Protein AF-A0A9D6MHG5-F1 (afdb_monomer_lite)

Structure (mmCIF, N/CA/C/O backbone):
data_AF-A0A9D6MHG5-F1
#
_entry.id   AF-A0A9D6MHG5-F1
#
loop_
_atom_site.group_PDB
_atom_site.id
_atom_site.type_symbol
_atom_site.label_atom_id
_atom_site.label_alt_id
_atom_site.label_comp_id
_atom_site.label_asym_id
_atom_site.label_entity_id
_atom_site.label_seq_id
_atom_site.pdbx_PDB_ins_code
_atom_site.Cartn_x
_atom_site.Cartn_y
_atom_site.Cartn_z
_atom_site.occupancy
_atom_site.B_iso_or_equiv
_atom_site.auth_seq_id
_atom_site.auth_comp_id
_atom_site.auth_asym_id
_atom_site.auth_atom_id
_atom_site.pdbx_PDB_model_num
ATOM 1 N N . MET A 1 1 ? -52.669 -13.617 -56.794 1.00 38.28 1 MET A N 1
ATOM 2 C CA . MET A 1 1 ? -51.255 -14.005 -56.592 1.00 38.28 1 MET A CA 1
ATOM 3 C C . MET A 1 1 ? -50.603 -12.964 -55.692 1.00 38.28 1 MET A C 1
ATOM 5 O O . MET A 1 1 ? -50.452 -11.832 -56.123 1.00 38.28 1 MET A O 1
ATOM 9 N N . LYS A 1 2 ? -50.321 -13.301 -54.428 1.00 32.59 2 LYS A N 1
ATOM 10 C CA . LYS A 1 2 ? -49.581 -12.447 -53.483 1.00 32.59 2 LYS A CA 1
ATOM 11 C C . LYS A 1 2 ? -48.254 -13.147 -53.190 1.00 32.59 2 LYS A C 1
ATOM 13 O O . LYS A 1 2 ? -48.267 -14.289 -52.744 1.00 32.59 2 LYS A O 1
ATOM 18 N N . ILE A 1 3 ? -47.147 -12.489 -53.518 1.00 37.38 3 ILE A N 1
ATOM 19 C CA . ILE A 1 3 ? -45.783 -12.980 -53.301 1.00 37.38 3 ILE A CA 1
ATOM 20 C C . ILE A 1 3 ? -45.411 -12.677 -51.847 1.00 37.38 3 ILE A C 1
ATOM 22 O O . ILE A 1 3 ? -45.450 -11.522 -51.429 1.00 37.38 3 ILE A O 1
ATOM 26 N N . ALA A 1 4 ? -45.094 -13.719 -51.079 1.00 39.16 4 ALA A N 1
ATOM 27 C CA . ALA A 1 4 ? -44.525 -13.608 -49.743 1.00 39.16 4 ALA A CA 1
ATOM 28 C C . ALA A 1 4 ? -43.009 -13.393 -49.868 1.00 39.16 4 ALA A C 1
ATOM 30 O O . ALA A 1 4 ? -42.308 -14.243 -50.413 1.00 39.16 4 ALA A O 1
ATOM 31 N N . ALA A 1 5 ? -42.512 -12.255 -49.384 1.00 41.25 5 ALA A N 1
ATOM 32 C CA . ALA A 1 5 ? -41.085 -11.992 -49.244 1.00 41.25 5 ALA A CA 1
ATOM 33 C C . ALA A 1 5 ? -40.644 -12.418 -47.836 1.00 41.25 5 ALA A C 1
ATOM 35 O O . ALA A 1 5 ? -41.054 -11.818 -46.843 1.00 41.25 5 ALA A O 1
ATOM 36 N N . LEU A 1 6 ? -39.836 -13.476 -47.759 1.00 39.62 6 LEU A N 1
ATOM 37 C CA . LEU A 1 6 ? -39.156 -13.900 -46.538 1.00 39.62 6 LEU A CA 1
ATOM 38 C C . LEU A 1 6 ? -37.882 -13.049 -46.386 1.00 39.62 6 LEU A C 1
ATOM 40 O O . LEU A 1 6 ? -36.952 -13.176 -47.180 1.00 39.62 6 LEU A O 1
ATOM 44 N N . LEU A 1 7 ? -37.849 -12.165 -45.389 1.00 38.34 7 LEU A N 1
ATOM 45 C CA . LEU A 1 7 ? -36.643 -11.449 -44.967 1.00 38.34 7 LEU A CA 1
ATOM 46 C C . LEU A 1 7 ? -35.842 -12.358 -44.027 1.00 38.34 7 LEU A C 1
ATOM 48 O O . LEU A 1 7 ? -36.255 -12.611 -42.898 1.00 38.34 7 LEU A O 1
ATOM 52 N N . LEU A 1 8 ? -34.705 -12.861 -44.510 1.00 38.41 8 LEU A N 1
ATOM 53 C CA . LEU A 1 8 ? -33.706 -13.552 -43.699 1.00 38.41 8 LEU A CA 1
ATOM 54 C C . LEU A 1 8 ? -32.713 -12.504 -43.174 1.00 38.41 8 LEU A C 1
ATOM 56 O O . LEU A 1 8 ? -31.837 -12.041 -43.903 1.00 38.41 8 LEU A O 1
ATOM 60 N N . SER A 1 9 ? -32.865 -12.102 -41.916 1.00 42.59 9 SER A N 1
ATOM 61 C CA . SER A 1 9 ? -31.892 -11.255 -41.223 1.00 42.59 9 SER A CA 1
ATOM 62 C C . SER A 1 9 ? -30.713 -12.121 -40.777 1.00 42.59 9 SER A C 1
ATOM 64 O O . SER A 1 9 ? -30.824 -12.879 -39.815 1.00 42.59 9 SER A O 1
ATOM 66 N N . ALA A 1 10 ? -29.582 -12.031 -41.477 1.00 43.00 10 ALA A N 1
ATOM 67 C CA . ALA A 1 10 ? -28.329 -12.627 -41.029 1.00 43.00 10 ALA A CA 1
ATOM 68 C C . ALA A 1 10 ? -27.758 -11.792 -39.872 1.00 43.00 10 ALA A C 1
ATOM 70 O O . ALA A 1 10 ? -27.217 -10.705 -40.073 1.00 43.00 10 ALA A O 1
ATOM 71 N N . LEU A 1 11 ? -27.907 -12.300 -38.649 1.00 40.72 11 LEU A N 1
ATOM 72 C CA . LEU A 1 11 ? -27.230 -11.788 -37.464 1.00 40.72 11 LEU A CA 1
ATOM 73 C C . LEU A 1 11 ? -25.752 -12.203 -37.559 1.00 40.72 11 LEU A C 1
ATOM 75 O O . LEU A 1 11 ? -25.393 -13.333 -37.233 1.00 40.72 11 LEU A O 1
ATOM 79 N N . VAL A 1 12 ? -24.891 -11.316 -38.058 1.00 45.66 12 VAL A N 1
ATOM 80 C CA . VAL A 1 12 ? -23.440 -11.517 -37.975 1.00 45.66 12 VAL A CA 1
ATOM 81 C C . VAL A 1 12 ? -23.042 -11.231 -36.531 1.00 45.66 12 VAL A C 1
ATOM 83 O O . VAL A 1 12 ? -22.882 -10.080 -36.134 1.00 45.66 12 VAL A O 1
ATOM 86 N N . ALA A 1 13 ? -22.930 -12.286 -35.727 1.00 46.31 13 ALA A N 1
ATOM 87 C CA . ALA A 1 13 ? -22.267 -12.216 -34.438 1.00 46.31 13 ALA A CA 1
ATOM 88 C C . ALA A 1 13 ? -20.777 -11.973 -34.707 1.00 46.31 13 ALA A C 1
ATOM 90 O O . ALA A 1 13 ? -20.017 -12.903 -34.974 1.00 46.31 13 ALA A O 1
ATOM 91 N N . SER A 1 14 ? -20.364 -10.708 -34.703 1.00 44.38 14 SER A N 1
ATOM 92 C CA . SER A 1 14 ? -18.956 -10.334 -34.664 1.00 44.38 14 SER A CA 1
ATOM 93 C C . SER A 1 14 ? -18.409 -10.729 -33.296 1.00 44.38 14 SER A C 1
ATOM 95 O O . SER A 1 14 ? -18.426 -9.938 -32.353 1.00 44.38 14 SER A O 1
ATOM 97 N N . GLY A 1 15 ? -17.976 -11.984 -33.176 1.00 39.69 15 GLY A N 1
ATOM 98 C CA . GLY A 1 15 ? -17.134 -12.418 -32.077 1.00 39.69 15 GLY A CA 1
ATOM 99 C C . GLY A 1 15 ? -15.873 -11.568 -32.101 1.00 39.69 15 GLY A C 1
ATOM 100 O O . GLY A 1 15 ? -15.035 -11.712 -32.989 1.00 39.69 15 GLY A O 1
ATOM 101 N N . THR A 1 16 ? -15.754 -10.643 -31.155 1.00 42.25 16 THR A N 1
ATOM 102 C CA . THR A 1 16 ? -14.481 -10.010 -30.837 1.00 42.25 16 THR A CA 1
ATOM 103 C C . THR A 1 16 ? -13.569 -11.123 -30.343 1.00 42.25 16 THR A C 1
ATOM 105 O O . THR A 1 16 ? -13.665 -11.553 -29.195 1.00 42.25 16 THR A O 1
ATOM 108 N N . HIS A 1 17 ? -12.730 -11.650 -31.232 1.00 36.06 17 HIS A N 1
ATOM 109 C CA . HIS A 1 17 ? -11.580 -12.433 -30.820 1.00 36.06 17 HIS A CA 1
ATOM 110 C C . HIS A 1 17 ? -10.735 -11.524 -29.928 1.00 36.06 17 HIS A C 1
ATOM 112 O O . HIS A 1 17 ? -10.062 -10.624 -30.427 1.00 36.06 17 HIS A O 1
ATOM 118 N N . SER A 1 18 ? -10.807 -11.723 -28.611 1.00 45.44 18 SER A N 1
ATOM 119 C CA . SER A 1 18 ? -9.811 -11.197 -27.687 1.00 45.44 18 SER A CA 1
ATOM 120 C C . SER A 1 18 ? -8.482 -11.822 -28.094 1.00 45.44 18 SER A C 1
ATOM 122 O O . SER A 1 18 ? -8.221 -12.990 -27.800 1.00 45.44 18 SER A O 1
ATOM 124 N N . ALA A 1 19 ? -7.687 -11.087 -28.872 1.00 57.81 19 ALA A N 1
ATOM 125 C CA . ALA A 1 19 ? -6.296 -11.439 -29.081 1.00 57.81 19 ALA A CA 1
ATOM 126 C C . ALA A 1 19 ? -5.658 -11.490 -27.691 1.00 57.81 19 ALA A C 1
ATOM 128 O O . ALA A 1 19 ? -5.791 -10.550 -26.909 1.00 57.81 19 ALA A O 1
ATOM 129 N N . TRP A 1 20 ? -5.073 -12.633 -27.352 1.00 68.75 20 TRP A N 1
ATOM 130 C CA . TRP A 1 20 ? -4.360 -12.796 -26.095 1.00 68.75 20 TRP A CA 1
ATOM 131 C C . TRP A 1 20 ? -3.193 -11.808 -26.113 1.00 68.75 20 TRP A C 1
ATOM 133 O O . TRP A 1 20 ? -2.474 -11.759 -27.113 1.00 68.75 20 TRP A O 1
ATOM 143 N N . ALA A 1 21 ? -3.042 -11.011 -25.054 1.00 78.62 21 ALA A N 1
ATOM 144 C CA . ALA A 1 21 ? -1.896 -10.120 -24.907 1.00 78.62 21 ALA A CA 1
ATOM 145 C C . ALA A 1 21 ? -0.609 -10.954 -25.002 1.00 78.62 21 ALA A C 1
ATOM 147 O O . ALA A 1 21 ? -0.504 -12.009 -24.365 1.00 78.62 21 ALA A O 1
ATOM 148 N N . ALA A 1 22 ? 0.346 -10.535 -25.835 1.00 90.56 22 ALA A N 1
ATOM 149 C CA . ALA A 1 22 ? 1.659 -11.165 -25.838 1.00 90.56 22 ALA A CA 1
ATOM 150 C C . ALA A 1 22 ? 2.394 -10.803 -24.538 1.00 90.56 22 ALA A C 1
ATOM 152 O O . ALA A 1 22 ? 1.997 -9.887 -23.825 1.00 90.56 22 ALA A O 1
ATOM 153 N N . ILE A 1 23 ? 3.467 -11.526 -24.209 1.00 93.44 23 ILE A N 1
ATOM 154 C CA . ILE A 1 23 ? 4.290 -11.214 -23.034 1.00 93.44 23 ILE A CA 1
ATOM 155 C C . ILE A 1 23 ? 5.635 -10.666 -23.508 1.00 93.44 23 ILE A C 1
ATOM 157 O O . ILE A 1 23 ? 6.452 -11.398 -24.070 1.00 93.44 23 ILE A O 1
ATOM 161 N N . VAL A 1 24 ? 5.887 -9.392 -23.228 1.00 94.62 24 VAL A N 1
ATOM 162 C CA . VAL A 1 24 ? 7.181 -8.726 -23.379 1.00 94.62 24 VAL A CA 1
ATOM 163 C C . VAL A 1 24 ? 7.984 -8.946 -22.102 1.00 94.62 24 VAL A C 1
ATOM 165 O O . VAL A 1 24 ? 7.609 -8.478 -21.029 1.00 94.62 24 VAL A O 1
ATOM 168 N N . THR A 1 25 ? 9.101 -9.667 -22.195 1.00 94.25 25 THR A N 1
ATOM 169 C CA . THR A 1 25 ? 9.999 -9.881 -21.050 1.00 94.25 25 THR A CA 1
ATOM 170 C C . THR A 1 25 ? 11.286 -9.097 -21.245 1.00 94.25 25 THR A C 1
ATOM 172 O O . THR A 1 25 ? 12.069 -9.411 -22.136 1.00 94.25 25 THR A O 1
ATOM 175 N N . VAL A 1 26 ? 11.517 -8.116 -20.377 1.00 93.19 26 VAL A N 1
ATOM 176 C CA . VAL A 1 26 ? 12.706 -7.262 -20.385 1.00 93.19 26 VAL A CA 1
ATOM 177 C C . VAL A 1 26 ? 13.720 -7.828 -19.394 1.00 93.19 26 VAL A C 1
ATOM 179 O O . VAL A 1 26 ? 13.534 -7.743 -18.177 1.00 93.19 26 VAL A O 1
ATOM 182 N N . THR A 1 27 ? 14.790 -8.430 -19.913 1.00 91.94 27 THR A N 1
ATOM 183 C CA . THR A 1 27 ? 15.884 -9.016 -19.113 1.00 91.94 27 THR A CA 1
ATOM 184 C C . THR A 1 27 ? 17.177 -8.205 -19.159 1.00 91.94 27 THR A C 1
ATOM 186 O O . THR A 1 27 ? 18.040 -8.402 -18.308 1.00 91.94 27 THR A O 1
ATOM 189 N N . ASP A 1 28 ? 17.325 -7.304 -20.134 1.00 90.44 28 ASP A N 1
ATOM 190 C CA . ASP A 1 28 ? 18.458 -6.380 -20.241 1.00 90.44 28 ASP A CA 1
ATOM 191 C C . ASP A 1 28 ? 17.963 -4.932 -20.303 1.00 90.44 28 ASP A C 1
ATOM 193 O O . ASP A 1 28 ? 17.541 -4.419 -21.336 1.00 90.44 28 ASP A O 1
ATOM 197 N N . CYS A 1 29 ? 18.058 -4.256 -19.165 1.00 89.69 29 CYS A N 1
ATOM 198 C CA . CYS A 1 29 ? 17.544 -2.910 -18.975 1.00 89.69 29 CYS A CA 1
ATOM 199 C C . CYS A 1 29 ? 18.371 -1.817 -19.677 1.00 89.69 29 CYS A C 1
ATOM 201 O O . CYS A 1 29 ? 17.980 -0.650 -19.644 1.00 89.69 29 CYS A O 1
ATOM 203 N N . ALA A 1 30 ? 19.511 -2.161 -20.284 1.00 87.25 30 ALA A N 1
ATOM 204 C CA . ALA A 1 30 ? 20.357 -1.216 -21.007 1.00 87.25 30 ALA A CA 1
ATOM 205 C C . ALA A 1 30 ? 20.125 -1.239 -22.525 1.00 87.25 30 ALA A C 1
ATOM 207 O O . ALA A 1 30 ? 20.366 -0.227 -23.185 1.00 87.25 30 ALA A O 1
ATOM 208 N N . ALA A 1 31 ? 19.681 -2.373 -23.074 1.00 83.56 31 ALA A N 1
ATOM 209 C CA . ALA A 1 31 ? 19.636 -2.604 -24.519 1.00 83.56 31 ALA A CA 1
ATOM 210 C C . ALA A 1 31 ? 18.256 -3.003 -25.066 1.00 83.56 31 ALA A C 1
ATOM 212 O O . ALA A 1 31 ? 18.101 -3.088 -26.285 1.00 83.56 31 ALA A O 1
ATOM 213 N N . ASP A 1 32 ? 17.262 -3.258 -24.208 1.00 91.81 32 ASP A N 1
ATOM 214 C CA . ASP A 1 32 ? 15.945 -3.703 -24.665 1.00 91.81 32 ASP A CA 1
ATOM 215 C C . ASP A 1 32 ? 15.232 -2.625 -25.515 1.00 91.81 32 ASP A C 1
ATOM 217 O O . ASP A 1 32 ? 15.150 -1.462 -25.104 1.00 91.81 32 ASP A O 1
ATOM 221 N N . PRO A 1 33 ? 14.703 -2.985 -26.700 1.00 84.75 33 PRO A N 1
ATOM 222 C CA . PRO A 1 33 ? 14.087 -2.032 -27.624 1.00 84.75 33 PRO A CA 1
ATOM 223 C C . PRO A 1 33 ? 12.786 -1.401 -27.109 1.00 84.75 33 PRO A C 1
ATOM 225 O O . PRO A 1 33 ? 12.379 -0.365 -27.637 1.00 84.75 33 PRO A O 1
ATOM 228 N N . HIS A 1 34 ? 12.145 -1.981 -26.090 1.00 90.69 34 HIS A N 1
ATOM 229 C CA . HIS A 1 34 ? 10.952 -1.419 -25.448 1.00 90.69 34 HIS A CA 1
ATOM 230 C C . HIS A 1 34 ? 11.298 -0.315 -24.440 1.00 90.69 34 HIS A C 1
ATOM 232 O O . HIS A 1 34 ? 10.398 0.279 -23.843 1.00 90.69 34 HIS A O 1
ATOM 238 N N . ILE A 1 35 ? 12.592 -0.040 -24.227 1.00 92.00 35 ILE A N 1
ATOM 239 C CA . ILE A 1 35 ? 13.071 1.007 -23.330 1.00 92.00 35 ILE A CA 1
ATOM 240 C C . ILE A 1 35 ? 13.450 2.249 -24.135 1.00 92.00 35 ILE A C 1
ATOM 242 O O . ILE A 1 35 ? 14.382 2.271 -24.938 1.00 92.00 35 ILE A O 1
ATOM 246 N N . HIS A 1 36 ? 12.754 3.341 -23.851 1.00 92.69 36 HIS A N 1
ATOM 247 C CA . HIS A 1 36 ? 12.964 4.632 -24.480 1.00 92.69 36 HIS A CA 1
ATOM 248 C C . HIS A 1 36 ? 13.621 5.605 -23.500 1.00 92.69 36 HIS A C 1
ATOM 250 O O . HIS A 1 36 ? 13.003 6.070 -22.538 1.00 92.69 36 HIS A O 1
ATOM 256 N N . PHE A 1 37 ? 14.878 5.958 -23.772 1.00 91.19 37 PHE A N 1
ATOM 257 C CA . PHE A 1 37 ? 15.642 6.922 -22.983 1.00 91.19 37 PHE A CA 1
ATOM 258 C C . PHE A 1 37 ? 15.465 8.342 -23.535 1.00 91.19 37 PHE A C 1
ATOM 260 O O . PHE A 1 37 ? 15.871 8.654 -24.652 1.00 91.19 37 PHE A O 1
ATOM 267 N N . SER A 1 38 ? 14.862 9.230 -22.741 1.00 89.00 38 SER A N 1
ATOM 268 C CA . SER A 1 38 ? 14.669 10.645 -23.091 1.00 89.00 38 SER A CA 1
ATOM 269 C C . SER A 1 38 ? 14.799 11.548 -21.851 1.00 89.00 38 SER A C 1
ATOM 271 O O . SER A 1 38 ? 15.677 11.349 -21.017 1.00 89.00 38 SER A O 1
ATOM 273 N N . LYS A 1 39 ? 13.913 12.537 -21.661 1.00 89.50 39 LYS A N 1
ATOM 274 C CA . LYS A 1 39 ? 13.767 13.239 -20.368 1.00 89.50 39 LYS A CA 1
ATOM 275 C C . LYS A 1 39 ? 13.226 12.314 -19.261 1.00 89.50 39 LYS A C 1
ATOM 277 O O . LYS A 1 39 ? 13.331 12.637 -18.080 1.00 89.50 39 LYS A O 1
ATOM 282 N N . SER A 1 40 ? 12.656 11.176 -19.648 1.00 94.00 40 SER A N 1
ATOM 283 C CA . SER A 1 40 ? 12.274 10.048 -18.797 1.00 94.00 40 SER A CA 1
ATOM 284 C C . SER A 1 40 ? 12.736 8.741 -19.440 1.00 94.00 40 SER A C 1
ATOM 286 O O . SER A 1 40 ? 12.899 8.691 -20.660 1.00 94.00 40 SER A O 1
ATOM 288 N N . ILE A 1 41 ? 12.902 7.702 -18.630 1.00 96.25 41 ILE A N 1
ATOM 289 C CA . ILE A 1 41 ? 12.979 6.312 -19.077 1.00 96.25 41 ILE A CA 1
ATOM 290 C C . ILE A 1 41 ? 11.545 5.791 -19.131 1.00 96.25 41 ILE A C 1
ATOM 292 O O . ILE A 1 41 ? 10.845 5.806 -18.117 1.00 96.25 41 ILE A O 1
ATOM 296 N N . LEU A 1 42 ? 11.093 5.391 -20.312 1.00 96.75 42 LEU A N 1
ATOM 297 C CA . LEU A 1 42 ? 9.794 4.756 -20.514 1.00 96.75 42 LEU A CA 1
ATOM 298 C C . LEU A 1 42 ? 10.025 3.317 -20.968 1.00 96.75 42 LEU A C 1
ATOM 300 O O . LEU A 1 42 ? 10.742 3.113 -21.939 1.00 96.75 42 LEU A O 1
ATOM 304 N N . VAL A 1 43 ? 9.410 2.358 -20.285 1.00 96.25 43 VAL A N 1
ATOM 305 C CA . VAL A 1 43 ? 9.267 0.976 -20.748 1.00 96.25 43 VAL A CA 1
ATOM 306 C C . VAL A 1 43 ? 7.822 0.794 -21.173 1.00 96.25 43 VAL A C 1
ATOM 308 O O . VAL A 1 43 ? 6.930 0.956 -20.339 1.00 96.25 43 VAL A O 1
ATOM 311 N N . ASP A 1 44 ? 7.588 0.525 -22.452 1.00 95.25 44 ASP A N 1
ATOM 312 C CA . ASP A 1 44 ? 6.238 0.463 -23.016 1.00 95.25 44 ASP A CA 1
ATOM 313 C C . ASP A 1 44 ? 6.024 -0.849 -23.778 1.00 95.25 44 ASP A C 1
ATOM 315 O O . ASP A 1 44 ? 6.664 -1.097 -24.799 1.00 95.25 44 ASP A O 1
ATOM 319 N N . ALA A 1 45 ? 5.125 -1.688 -23.263 1.00 94.56 45 ALA A N 1
ATOM 320 C CA . ALA A 1 45 ? 4.651 -2.900 -23.931 1.00 94.56 45 ALA A CA 1
ATOM 321 C C . ALA A 1 45 ? 3.327 -2.671 -24.694 1.00 94.56 45 ALA A C 1
ATOM 323 O O . ALA A 1 45 ? 2.761 -3.600 -25.261 1.00 94.56 45 ALA A O 1
ATOM 324 N N . GLY A 1 46 ? 2.793 -1.445 -24.726 1.00 92.38 46 GLY A N 1
ATOM 325 C CA . GLY A 1 46 ? 1.531 -1.138 -25.393 1.00 92.38 46 GLY A CA 1
ATOM 326 C C . GLY A 1 46 ? 0.345 -1.891 -24.780 1.00 92.38 46 GLY A C 1
ATOM 327 O O . GLY A 1 46 ? -0.007 -1.671 -23.622 1.00 92.38 46 GLY A O 1
ATOM 328 N N . LEU A 1 47 ? -0.301 -2.745 -25.583 1.00 93.75 47 LEU A N 1
ATOM 329 C CA . LEU A 1 47 ? -1.418 -3.604 -25.155 1.00 93.75 47 LEU A CA 1
ATOM 330 C C . LEU A 1 47 ? -0.962 -4.990 -24.672 1.00 93.75 47 LEU A C 1
ATOM 332 O O . LEU A 1 47 ? -1.804 -5.796 -24.281 1.00 93.75 47 LEU A O 1
ATOM 336 N N . ASP A 1 48 ? 0.340 -5.265 -24.715 1.00 96.19 48 ASP A N 1
ATOM 337 C CA . ASP A 1 48 ? 0.919 -6.527 -24.274 1.00 96.19 48 ASP A CA 1
ATOM 338 C C . ASP A 1 48 ? 1.248 -6.496 -22.777 1.00 96.19 48 ASP A C 1
ATOM 340 O O . ASP A 1 48 ? 1.336 -5.439 -22.140 1.00 96.19 48 ASP A O 1
ATOM 344 N N . ASP A 1 49 ? 1.426 -7.677 -22.200 1.00 96.88 49 ASP A N 1
ATOM 345 C CA . ASP A 1 49 ? 1.856 -7.838 -20.821 1.00 96.88 49 ASP A CA 1
ATOM 346 C C . ASP A 1 49 ? 3.368 -7.606 -20.714 1.00 96.88 49 ASP A C 1
ATOM 348 O O . ASP A 1 49 ? 4.151 -8.074 -21.538 1.00 96.88 49 ASP A O 1
ATOM 352 N N . LEU A 1 50 ? 3.801 -6.911 -19.668 1.00 96.88 50 LEU A N 1
ATOM 353 C CA . LEU A 1 50 ? 5.197 -6.576 -19.411 1.00 96.88 50 LEU A CA 1
ATOM 354 C C . LEU A 1 50 ? 5.715 -7.367 -18.211 1.00 96.88 50 LEU A C 1
ATOM 356 O O . LEU A 1 50 ? 5.183 -7.254 -17.111 1.00 96.88 50 LEU A O 1
ATOM 360 N N . THR A 1 51 ? 6.812 -8.097 -18.381 1.00 96.56 51 THR A N 1
ATOM 361 C CA . THR A 1 51 ? 7.603 -8.648 -17.276 1.00 96.56 51 THR A CA 1
ATOM 362 C C . THR A 1 51 ? 8.969 -7.976 -17.232 1.00 96.56 51 THR A C 1
ATOM 364 O O . THR A 1 51 ? 9.800 -8.185 -18.112 1.00 96.56 51 THR A O 1
ATOM 367 N N . LEU A 1 52 ? 9.223 -7.195 -16.183 1.00 96.12 52 LEU A N 1
ATOM 368 C CA . LEU A 1 52 ? 10.529 -6.614 -15.898 1.00 96.12 52 LEU A CA 1
ATOM 369 C C . LEU A 1 52 ? 11.330 -7.558 -14.990 1.00 96.12 52 LEU A C 1
ATOM 371 O O . LEU A 1 52 ? 10.979 -7.769 -13.826 1.00 96.12 52 LEU A O 1
ATOM 375 N N . ALA A 1 53 ? 12.418 -8.104 -15.530 1.00 92.81 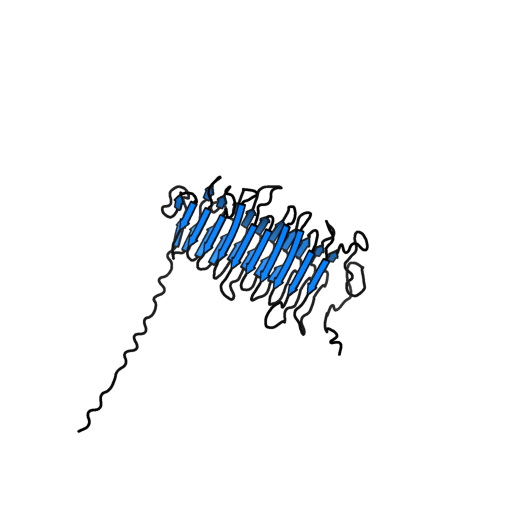53 ALA A N 1
ATOM 376 C CA . ALA A 1 53 ? 13.314 -9.044 -14.855 1.00 92.81 53 ALA A CA 1
ATOM 377 C C . ALA A 1 53 ? 14.750 -8.497 -14.707 1.00 92.81 53 ALA A C 1
ATOM 379 O O . ALA A 1 53 ? 15.691 -9.258 -14.485 1.00 92.81 53 ALA A O 1
ATOM 380 N N . CYS A 1 54 ? 14.925 -7.181 -14.829 1.00 93.31 54 CYS A N 1
ATOM 381 C CA . CYS A 1 54 ? 16.199 -6.484 -14.678 1.00 93.31 54 CYS A CA 1
ATOM 382 C C . CYS A 1 54 ? 16.028 -5.145 -13.960 1.00 93.31 54 CYS A C 1
ATOM 384 O O . CYS A 1 54 ? 14.909 -4.670 -13.751 1.00 93.31 54 CYS A O 1
ATOM 386 N N . GLN A 1 55 ? 17.155 -4.550 -13.560 1.00 93.19 55 GLN A N 1
ATOM 387 C CA . GLN A 1 55 ? 17.150 -3.377 -12.699 1.00 93.19 55 GLN A CA 1
ATOM 388 C C . GLN A 1 55 ? 17.151 -2.107 -13.549 1.00 93.19 55 GLN A C 1
ATOM 390 O O . GLN A 1 55 ? 18.085 -1.863 -14.313 1.00 93.19 55 GLN A O 1
ATOM 395 N N . LEU A 1 56 ? 16.131 -1.268 -13.380 1.00 94.12 56 LEU A N 1
ATOM 396 C CA . LEU A 1 56 ? 16.062 0.065 -13.974 1.00 94.12 56 LEU A CA 1
ATOM 397 C C . LEU A 1 56 ? 16.479 1.104 -12.943 1.00 94.12 56 LEU A C 1
ATOM 399 O O . LEU A 1 56 ? 15.757 1.362 -11.982 1.00 94.12 56 LEU A O 1
ATOM 403 N N . VAL A 1 57 ? 17.633 1.731 -13.154 1.00 94.00 57 VAL A N 1
ATOM 404 C CA . VAL A 1 57 ? 18.162 2.754 -12.247 1.00 94.00 57 VAL A CA 1
ATOM 405 C C . VAL A 1 57 ? 18.451 4.033 -13.014 1.00 94.00 57 VAL A C 1
ATOM 407 O O . VAL A 1 57 ? 19.123 4.015 -14.042 1.00 94.00 57 VAL A O 1
ATOM 410 N N . SER A 1 58 ? 17.985 5.167 -12.495 1.00 93.81 58 SER A N 1
ATOM 411 C CA . SER A 1 58 ? 18.383 6.483 -12.990 1.00 93.81 58 SER A CA 1
ATOM 412 C C . SER A 1 58 ? 18.508 7.487 -11.858 1.00 93.81 58 SER A C 1
ATOM 414 O O . SER A 1 58 ? 17.584 7.689 -11.077 1.00 93.81 58 SER A O 1
ATOM 416 N N . ALA A 1 59 ? 19.636 8.192 -11.797 1.00 91.81 59 ALA A N 1
ATOM 417 C CA . ALA A 1 59 ? 19.850 9.236 -10.798 1.00 91.81 59 ALA A CA 1
ATOM 418 C C . ALA A 1 59 ? 19.026 10.509 -11.069 1.00 91.81 59 ALA A C 1
ATOM 420 O O . ALA A 1 59 ? 18.813 11.310 -10.162 1.00 91.81 59 ALA A O 1
ATOM 421 N N . THR A 1 60 ? 18.579 10.731 -12.309 1.00 91.75 60 THR A N 1
ATOM 422 C CA . THR A 1 60 ? 18.029 12.031 -12.736 1.00 91.75 60 THR A CA 1
ATOM 423 C C . THR A 1 60 ? 16.710 11.933 -13.491 1.00 91.75 60 THR A C 1
ATOM 425 O O . THR A 1 60 ? 15.935 12.892 -13.475 1.00 91.75 60 THR A O 1
ATOM 428 N N . GLN A 1 61 ? 16.424 10.801 -14.136 1.00 95.44 61 GLN A N 1
ATOM 429 C CA . GLN A 1 61 ? 15.236 10.634 -14.968 1.00 95.44 61 GLN A CA 1
ATOM 430 C C . GLN A 1 61 ? 14.120 9.935 -14.206 1.00 95.44 61 GLN A C 1
ATOM 432 O O . GLN A 1 61 ? 14.356 9.063 -13.370 1.00 95.44 61 GLN A O 1
ATOM 437 N N . LYS A 1 62 ? 12.886 10.302 -14.546 1.00 96.00 62 LYS A N 1
ATOM 438 C CA . LYS A 1 62 ? 11.688 9.561 -14.143 1.00 96.00 62 LYS A CA 1
ATOM 439 C C . LYS A 1 62 ? 11.678 8.207 -14.838 1.00 96.00 62 LYS A C 1
ATOM 441 O O . LYS A 1 62 ? 12.074 8.147 -16.001 1.00 96.00 62 LYS A O 1
ATOM 446 N N . ILE A 1 63 ? 11.184 7.178 -14.166 1.00 97.38 63 ILE A N 1
ATOM 447 C CA . ILE A 1 63 ? 10.998 5.843 -14.732 1.00 97.38 63 ILE A CA 1
ATOM 448 C C . ILE A 1 63 ? 9.501 5.552 -14.801 1.00 97.38 63 ILE A C 1
ATOM 450 O O . ILE A 1 63 ? 8.790 5.695 -13.804 1.00 97.38 63 ILE A O 1
ATOM 454 N N . ARG A 1 64 ? 9.031 5.179 -15.993 1.00 97.81 64 ARG A N 1
ATOM 455 C CA . ARG A 1 64 ? 7.633 4.848 -16.273 1.00 97.81 64 ARG A CA 1
ATOM 456 C C . ARG A 1 64 ? 7.524 3.478 -16.918 1.00 97.81 64 ARG A C 1
ATOM 458 O O . ARG A 1 64 ? 8.247 3.220 -17.873 1.00 97.81 64 ARG A O 1
ATOM 465 N N . LEU A 1 65 ? 6.621 2.643 -16.421 1.00 97.69 65 LEU A N 1
ATOM 466 C CA . LEU A 1 65 ? 6.293 1.342 -17.005 1.00 97.69 65 LEU A CA 1
ATOM 467 C C . LEU A 1 65 ? 4.832 1.346 -17.443 1.00 97.69 65 LEU A C 1
ATOM 469 O O . LEU A 1 65 ? 3.957 1.588 -16.606 1.00 97.69 65 LEU A O 1
ATOM 473 N N . HIS A 1 66 ? 4.588 1.059 -18.719 1.00 97.31 66 HIS A N 1
ATOM 474 C CA . HIS A 1 66 ? 3.268 0.926 -19.328 1.00 97.31 66 HIS A CA 1
ATOM 475 C C . HIS A 1 66 ? 3.113 -0.459 -19.977 1.00 97.31 66 HIS A C 1
ATOM 477 O O . HIS A 1 66 ? 4.042 -0.975 -20.598 1.00 97.31 66 HIS A O 1
ATOM 483 N N . GLY A 1 67 ? 1.929 -1.048 -19.834 1.00 96.38 67 GLY A N 1
ATOM 484 C CA . GLY A 1 67 ? 1.555 -2.335 -20.420 1.00 96.38 67 GLY A CA 1
ATOM 485 C C . GLY A 1 67 ? 0.135 -2.726 -20.013 1.00 96.38 67 GLY A C 1
ATOM 486 O O . GLY A 1 67 ? -0.516 -2.001 -19.252 1.00 96.38 67 GLY A O 1
ATOM 487 N N . ASN A 1 68 ? -0.351 -3.869 -20.492 1.00 97.00 68 ASN A N 1
ATOM 488 C CA . ASN A 1 68 ? -1.632 -4.427 -20.069 1.00 97.00 68 ASN A CA 1
ATOM 489 C C . ASN A 1 68 ? -1.540 -4.978 -18.640 1.00 97.00 68 ASN A C 1
ATOM 491 O O . ASN A 1 68 ? -1.930 -4.268 -17.718 1.00 97.00 68 ASN A O 1
ATOM 495 N N . ALA A 1 69 ? -0.973 -6.165 -18.415 1.00 97.81 69 ALA A N 1
ATOM 496 C CA . ALA A 1 69 ? -0.528 -6.585 -17.085 1.00 97.81 69 ALA A CA 1
ATOM 497 C C . ALA A 1 69 ? 0.966 -6.284 -16.901 1.00 97.81 69 ALA A C 1
ATOM 499 O O . ALA A 1 69 ? 1.759 -6.485 -17.817 1.00 97.81 69 ALA A O 1
ATOM 500 N N . ILE A 1 70 ? 1.380 -5.811 -15.724 1.00 98.31 70 ILE A N 1
ATOM 501 C CA . ILE A 1 70 ? 2.788 -5.513 -15.428 1.00 98.31 70 ILE A CA 1
ATOM 502 C C . ILE A 1 70 ? 3.267 -6.364 -14.263 1.00 98.31 70 ILE A C 1
ATOM 504 O O . ILE A 1 70 ? 2.709 -6.333 -13.168 1.00 98.31 70 ILE A O 1
ATOM 508 N N . LYS A 1 71 ? 4.368 -7.075 -14.482 1.00 97.81 71 LYS A N 1
ATOM 509 C CA . LYS A 1 71 ? 5.041 -7.897 -13.492 1.00 97.81 71 LYS A CA 1
ATOM 510 C C . LYS A 1 71 ? 6.461 -7.400 -13.264 1.00 97.81 71 LYS A C 1
ATOM 512 O O . LYS A 1 71 ? 7.234 -7.260 -14.205 1.00 97.81 71 LYS A O 1
ATOM 517 N N . VAL A 1 72 ? 6.822 -7.184 -12.009 1.00 97.12 72 VAL A N 1
ATOM 518 C CA . VAL A 1 72 ? 8.167 -6.781 -11.593 1.00 97.12 72 VAL A CA 1
ATOM 519 C C . VAL A 1 72 ? 8.702 -7.868 -10.662 1.00 97.12 72 VAL A C 1
ATOM 521 O O . VAL A 1 72 ? 8.137 -8.088 -9.588 1.00 97.12 72 VAL A O 1
ATOM 524 N N . GLN A 1 73 ? 9.717 -8.621 -11.105 1.00 89.44 73 GLN A N 1
ATOM 525 C CA . GLN A 1 73 ? 10.119 -9.866 -10.438 1.00 89.44 73 GLN A CA 1
ATOM 526 C C . GLN A 1 73 ? 11.569 -9.907 -9.966 1.00 89.44 73 GLN A C 1
ATOM 528 O O . GLN A 1 73 ? 12.508 -9.726 -10.741 1.00 89.44 73 GLN A O 1
ATOM 533 N N . GLY A 1 74 ? 11.729 -10.352 -8.720 1.00 79.94 74 GLY A N 1
ATOM 534 C CA . GLY A 1 74 ? 13.002 -10.762 -8.145 1.00 79.94 74 GLY A CA 1
ATOM 535 C C . GLY A 1 74 ? 13.926 -9.593 -7.801 1.00 79.94 74 GLY A C 1
ATOM 536 O O . GLY A 1 74 ? 13.663 -8.450 -8.174 1.00 79.94 74 GLY A O 1
ATOM 537 N N . PRO A 1 75 ? 15.051 -9.871 -7.118 1.00 71.75 75 PRO A N 1
ATOM 538 C CA . PRO A 1 75 ? 16.001 -8.830 -6.725 1.00 71.75 75 PRO A CA 1
ATOM 539 C C . PRO A 1 75 ? 16.618 -8.121 -7.939 1.00 71.75 75 PRO A C 1
ATOM 541 O O . PRO A 1 75 ? 17.052 -6.979 -7.828 1.00 71.75 75 PRO A O 1
ATOM 544 N N . ALA A 1 76 ? 16.633 -8.791 -9.097 1.00 74.44 76 ALA A N 1
ATOM 545 C CA . ALA A 1 76 ? 17.033 -8.194 -10.360 1.00 74.44 76 ALA A CA 1
ATOM 546 C C . ALA A 1 76 ? 15.986 -7.198 -10.882 1.00 74.44 76 ALA A C 1
ATOM 548 O O . ALA A 1 76 ? 16.389 -6.170 -11.397 1.00 74.44 76 ALA A O 1
ATOM 549 N N . GLY A 1 77 ? 14.680 -7.435 -10.716 1.00 77.56 77 GLY A N 1
ATOM 550 C CA . GLY A 1 77 ? 13.588 -6.583 -11.208 1.00 77.56 77 GLY A CA 1
ATOM 551 C C . GLY A 1 77 ? 13.362 -5.291 -10.414 1.00 77.56 77 GLY A C 1
ATOM 552 O O . GLY A 1 77 ? 12.233 -4.966 -10.090 1.00 77.56 77 GLY A O 1
ATOM 553 N N . GLY A 1 78 ? 14.401 -4.553 -10.030 1.00 91.25 78 GLY A N 1
ATOM 554 C CA . GLY A 1 78 ? 14.252 -3.319 -9.246 1.00 91.25 78 GLY A CA 1
ATOM 555 C C . GLY A 1 78 ? 13.985 -2.073 -10.095 1.00 91.25 78 GLY A C 1
ATOM 556 O O . GLY A 1 78 ? 14.410 -1.992 -11.245 1.00 91.25 78 GLY A O 1
ATOM 557 N N . ILE A 1 79 ? 13.353 -1.056 -9.505 1.00 95.38 79 ILE A N 1
ATOM 558 C CA . ILE A 1 79 ? 13.234 0.279 -10.109 1.00 95.38 79 ILE A CA 1
ATOM 559 C C . ILE A 1 79 ? 13.725 1.322 -9.108 1.00 95.38 79 ILE A C 1
ATOM 561 O O . ILE A 1 79 ? 13.216 1.384 -7.995 1.00 95.38 79 ILE A O 1
ATOM 565 N N . SER A 1 80 ? 14.676 2.170 -9.493 1.00 94.81 80 SER A N 1
ATOM 566 C CA . SER A 1 80 ? 15.164 3.258 -8.641 1.00 94.81 80 SER A CA 1
ATOM 567 C C . SER A 1 80 ? 15.333 4.554 -9.431 1.00 94.81 80 SER A C 1
ATOM 569 O O . SER A 1 80 ? 16.049 4.598 -10.432 1.00 94.81 80 SER A O 1
ATOM 571 N N . SER A 1 81 ? 14.665 5.625 -8.996 1.00 94.50 81 SER A N 1
ATOM 572 C CA . SER A 1 81 ? 14.735 6.945 -9.635 1.00 94.50 81 SER A CA 1
ATOM 573 C C . SER A 1 81 ? 15.071 8.055 -8.640 1.00 94.50 81 SER A C 1
ATOM 575 O O . SER A 1 81 ? 14.342 8.281 -7.675 1.00 94.50 81 SER A O 1
ATOM 577 N N . GLY A 1 82 ? 16.123 8.823 -8.936 1.00 92.12 82 GLY A N 1
ATOM 578 C CA . GLY A 1 82 ? 16.521 10.038 -8.209 1.00 92.12 82 GLY A CA 1
ATOM 579 C C . GLY A 1 82 ? 15.868 11.329 -8.713 1.00 92.12 82 GLY A C 1
ATOM 580 O O . GLY A 1 82 ? 16.251 12.432 -8.305 1.00 92.12 82 GLY A O 1
ATOM 581 N N . SER A 1 83 ? 14.874 11.225 -9.596 1.00 92.25 83 SER A N 1
ATOM 582 C CA . SER A 1 83 ? 14.155 12.389 -10.116 1.00 92.25 83 SER A CA 1
ATOM 583 C C . SER A 1 83 ? 13.170 12.992 -9.098 1.00 92.25 83 SER A C 1
ATOM 585 O O . SER A 1 83 ? 12.753 12.354 -8.133 1.00 92.25 83 SER A O 1
ATOM 587 N N . LYS A 1 84 ? 12.796 14.263 -9.298 1.00 91.25 84 LYS A N 1
ATOM 588 C CA . LYS A 1 84 ? 11.783 14.961 -8.482 1.00 91.25 84 LYS A CA 1
ATOM 589 C C . LYS A 1 84 ? 10.363 14.718 -9.013 1.00 91.25 84 LYS A C 1
ATOM 591 O O . LYS A 1 84 ? 10.162 14.505 -10.212 1.00 91.25 84 LYS A O 1
ATOM 596 N N . GLY A 1 85 ? 9.361 14.895 -8.150 1.00 91.38 85 GLY A N 1
ATOM 597 C CA . GLY A 1 85 ? 7.952 14.689 -8.500 1.00 91.38 85 GLY A CA 1
ATOM 598 C C . GLY A 1 85 ? 7.641 13.200 -8.628 1.00 91.38 85 GLY A C 1
ATOM 599 O O . GLY A 1 85 ? 8.213 12.402 -7.901 1.00 91.38 85 GLY A O 1
ATOM 600 N N . THR A 1 86 ? 6.761 12.801 -9.548 1.00 93.69 86 THR A N 1
ATOM 601 C CA . THR A 1 86 ? 6.538 11.374 -9.841 1.00 93.69 86 THR A CA 1
ATOM 602 C C . THR A 1 86 ? 7.791 10.772 -10.469 1.00 93.69 86 THR A C 1
ATOM 604 O O . THR A 1 86 ? 8.046 10.988 -11.654 1.00 93.69 86 THR A O 1
ATOM 607 N N . ALA A 1 87 ? 8.576 10.080 -9.649 1.00 95.38 87 ALA A N 1
ATOM 608 C CA . ALA A 1 87 ? 9.882 9.548 -10.002 1.00 95.38 87 ALA A CA 1
ATOM 609 C C . ALA A 1 87 ? 9.776 8.116 -10.522 1.00 95.38 87 ALA A C 1
ATOM 611 O O . ALA A 1 87 ? 10.425 7.777 -11.508 1.00 95.38 87 ALA A O 1
ATOM 612 N N . VAL A 1 88 ? 8.906 7.319 -9.899 1.00 97.12 88 VAL A N 1
ATOM 613 C CA . VAL A 1 88 ? 8.558 5.964 -10.330 1.00 97.12 88 VAL A CA 1
ATOM 614 C C . VAL A 1 88 ? 7.052 5.898 -10.555 1.00 97.12 88 VAL A C 1
ATOM 616 O O . VAL A 1 88 ? 6.266 6.239 -9.669 1.00 97.12 88 VAL A O 1
ATOM 619 N N . GLU A 1 89 ? 6.649 5.482 -11.749 1.00 98.00 89 GLU A N 1
ATOM 620 C CA . GLU A 1 89 ? 5.249 5.323 -12.142 1.00 98.00 89 GLU A CA 1
ATOM 621 C C . GLU A 1 89 ? 5.074 3.989 -12.867 1.00 98.00 89 GLU A C 1
ATOM 623 O O . GLU A 1 89 ? 5.693 3.750 -13.900 1.00 98.00 89 GLU A O 1
ATOM 628 N N . VAL A 1 90 ? 4.232 3.117 -12.324 1.00 98.31 90 VAL A N 1
ATOM 629 C CA . VAL A 1 90 ? 3.833 1.861 -12.963 1.00 98.31 90 VAL A CA 1
ATOM 630 C C . VAL A 1 90 ? 2.341 1.954 -13.232 1.00 98.31 90 VAL A C 1
ATOM 632 O O . VAL A 1 90 ? 1.557 2.113 -12.294 1.00 98.31 90 VAL A O 1
ATOM 635 N N . HIS A 1 91 ? 1.960 1.902 -14.504 1.00 98.12 91 HIS A N 1
ATOM 636 C CA . HIS A 1 91 ? 0.577 2.043 -14.938 1.00 98.12 91 HIS A CA 1
ATOM 637 C C . HIS A 1 91 ? 0.192 0.874 -15.843 1.00 98.12 91 HIS A C 1
ATOM 639 O O . HIS A 1 91 ? 0.669 0.779 -16.971 1.00 98.12 91 HIS A O 1
ATOM 645 N N . ALA A 1 92 ? -0.671 0.001 -15.330 1.00 97.88 92 ALA A N 1
ATOM 646 C CA . ALA A 1 92 ? -1.152 -1.184 -16.026 1.00 97.88 92 ALA A CA 1
ATOM 647 C C . ALA A 1 92 ? -2.600 -0.996 -16.498 1.00 97.88 92 ALA A C 1
ATOM 649 O O . ALA A 1 92 ? -3.439 -0.464 -15.767 1.00 97.88 92 ALA A O 1
ATOM 650 N N . GLY A 1 93 ? -2.898 -1.465 -17.710 1.00 96.88 93 GLY A N 1
ATOM 651 C CA . GLY A 1 93 ? -4.261 -1.572 -18.233 1.00 96.88 93 GLY A CA 1
ATOM 652 C C . GLY A 1 93 ? -5.111 -2.640 -17.536 1.00 96.88 93 GLY A C 1
ATOM 653 O O . GLY A 1 93 ? -6.334 -2.558 -17.605 1.00 96.88 93 GLY A O 1
ATOM 654 N N . ALA A 1 94 ? -4.469 -3.585 -16.850 1.00 96.88 94 ALA A N 1
ATOM 655 C CA . ALA A 1 94 ? -5.050 -4.667 -16.069 1.00 96.88 94 ALA A CA 1
ATOM 656 C C . ALA A 1 94 ? -4.355 -4.741 -14.693 1.00 96.88 94 ALA A C 1
ATOM 658 O O . ALA A 1 94 ? -4.510 -3.820 -13.880 1.00 96.88 94 ALA A O 1
ATOM 659 N N . ASP A 1 95 ? -3.588 -5.804 -14.431 1.00 98.06 95 ASP A N 1
ATOM 660 C CA . ASP A 1 95 ? -2.994 -6.095 -13.124 1.00 98.06 95 ASP A CA 1
ATOM 661 C C . ASP A 1 95 ? -1.565 -5.555 -12.974 1.00 98.06 95 ASP A C 1
ATOM 663 O O . ASP A 1 95 ? -0.779 -5.546 -13.921 1.00 98.06 95 ASP A O 1
ATOM 667 N N . ILE A 1 96 ? -1.184 -5.189 -11.748 1.00 98.75 96 ILE A N 1
ATOM 668 C CA . ILE A 1 96 ? 0.220 -5.024 -11.346 1.00 98.75 96 ILE A CA 1
ATOM 669 C C . ILE A 1 96 ? 0.580 -6.117 -10.341 1.00 98.75 96 ILE A C 1
ATOM 671 O O . ILE A 1 96 ? -0.072 -6.261 -9.308 1.00 98.75 96 ILE A O 1
ATOM 675 N N . THR A 1 97 ? 1.666 -6.843 -10.600 1.00 98.50 97 THR A N 1
ATOM 676 C CA . THR A 1 97 ? 2.265 -7.800 -9.663 1.00 98.50 97 THR A CA 1
ATOM 677 C C . THR A 1 97 ? 3.719 -7.439 -9.381 1.00 98.50 97 THR A C 1
ATOM 679 O O . THR A 1 97 ? 4.539 -7.380 -10.295 1.00 98.50 97 THR A O 1
ATOM 682 N N . ILE A 1 98 ? 4.065 -7.256 -8.111 1.00 98.19 98 ILE A N 1
ATOM 683 C CA . ILE A 1 98 ? 5.439 -7.021 -7.659 1.00 98.19 98 ILE A CA 1
ATOM 684 C C . ILE A 1 98 ? 5.803 -8.102 -6.647 1.00 98.19 98 ILE A C 1
ATOM 686 O O . ILE A 1 98 ? 5.132 -8.250 -5.626 1.00 98.19 98 ILE A O 1
ATOM 690 N N . ASP A 1 99 ? 6.849 -8.872 -6.937 1.00 97.19 99 ASP A N 1
ATOM 691 C CA . ASP A 1 99 ? 7.326 -9.934 -6.049 1.00 97.19 99 ASP A CA 1
ATOM 692 C C . ASP A 1 99 ? 8.842 -9.869 -5.882 1.00 97.19 99 ASP A C 1
ATOM 694 O O . ASP A 1 99 ? 9.585 -9.917 -6.867 1.00 97.19 99 ASP A O 1
ATOM 698 N N . LYS A 1 100 ? 9.297 -9.811 -4.624 1.00 95.69 100 LYS A N 1
ATOM 699 C CA . LYS A 1 100 ? 10.722 -9.824 -4.243 1.00 95.69 100 LYS A CA 1
ATOM 700 C C . LYS A 1 100 ? 11.552 -8.726 -4.917 1.00 95.69 100 LYS A C 1
ATOM 702 O O . LYS A 1 100 ? 12.714 -8.960 -5.239 1.00 95.69 100 LYS A O 1
ATOM 707 N N . ALA A 1 101 ? 10.967 -7.549 -5.121 1.00 95.62 101 ALA A N 1
ATOM 708 C CA . ALA A 1 101 ? 11.618 -6.411 -5.764 1.00 95.62 101 ALA A CA 1
ATOM 709 C C . ALA A 1 101 ? 11.670 -5.182 -4.841 1.00 95.62 101 ALA A C 1
ATOM 711 O O . ALA A 1 101 ? 11.012 -5.126 -3.798 1.00 95.62 101 ALA A O 1
ATOM 712 N N . THR A 1 102 ? 12.446 -4.180 -5.250 1.00 95.31 102 THR A N 1
ATOM 713 C CA . THR A 1 102 ? 12.469 -2.856 -4.620 1.0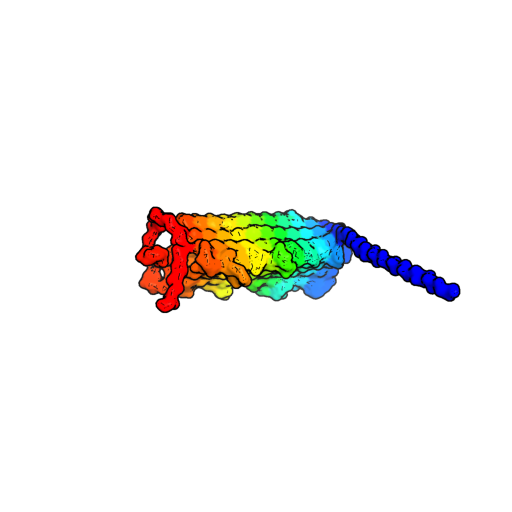0 95.31 102 THR A CA 1
ATOM 714 C C . THR A 1 102 ? 12.103 -1.807 -5.657 1.00 95.31 102 THR A C 1
ATOM 716 O O . THR A 1 102 ? 12.727 -1.741 -6.719 1.00 95.31 102 THR A O 1
ATOM 719 N N . LEU A 1 103 ? 11.101 -0.986 -5.347 1.00 96.00 103 LEU A N 1
ATOM 720 C CA . LEU A 1 103 ? 10.770 0.213 -6.107 1.00 96.00 103 LEU A CA 1
ATOM 721 C C . LEU A 1 103 ? 11.040 1.425 -5.224 1.00 96.00 103 LEU A C 1
ATOM 723 O O . LEU A 1 103 ? 10.467 1.553 -4.144 1.00 96.00 103 LEU A O 1
ATOM 727 N N . GLU A 1 104 ? 11.898 2.318 -5.694 1.00 94.25 104 GLU A N 1
ATOM 728 C CA . GLU A 1 104 ? 12.435 3.399 -4.883 1.00 94.25 104 GLU A CA 1
ATOM 729 C C . GLU A 1 104 ? 12.448 4.729 -5.642 1.00 94.25 104 GLU A C 1
ATOM 731 O O . GLU A 1 104 ? 13.021 4.870 -6.723 1.00 94.25 104 GLU A O 1
ATOM 736 N N . ALA A 1 105 ? 11.843 5.748 -5.043 1.00 93.81 105 ALA A N 1
ATOM 737 C CA . ALA A 1 105 ? 12.047 7.135 -5.430 1.00 93.81 105 ALA A CA 1
ATOM 738 C C . ALA A 1 105 ? 13.091 7.759 -4.492 1.00 93.81 105 ALA A C 1
ATOM 740 O O . ALA A 1 105 ? 12.721 8.366 -3.494 1.00 93.81 105 ALA A O 1
ATOM 741 N N . THR A 1 106 ? 14.384 7.611 -4.792 1.00 90.00 106 THR A N 1
ATOM 742 C CA . THR A 1 106 ? 15.505 7.950 -3.882 1.00 90.00 106 THR A CA 1
ATOM 743 C C . THR A 1 106 ? 15.601 9.435 -3.536 1.00 90.00 106 THR A C 1
ATOM 745 O O . THR A 1 106 ? 16.206 9.825 -2.538 1.00 90.00 106 THR A O 1
ATOM 748 N N . ASN A 1 107 ? 15.020 10.309 -4.356 1.00 84.56 107 ASN A N 1
ATOM 749 C CA . ASN A 1 107 ? 14.968 11.733 -4.057 1.00 84.56 107 ASN A CA 1
ATOM 750 C C . ASN A 1 107 ? 13.967 11.998 -2.922 1.00 84.56 107 ASN A C 1
ATOM 752 O O . ASN A 1 107 ? 12.812 11.599 -3.032 1.00 84.56 107 ASN A O 1
ATOM 756 N N . GLY A 1 108 ? 14.333 12.787 -1.907 1.00 82.12 108 GLY A N 1
ATOM 757 C CA . GLY A 1 108 ? 13.387 13.226 -0.861 1.00 82.12 108 GLY A CA 1
ATOM 758 C C . GLY A 1 108 ? 12.179 14.029 -1.389 1.00 82.12 108 GLY A C 1
ATOM 759 O O . GLY A 1 108 ? 11.194 14.223 -0.693 1.00 82.12 108 GLY A O 1
ATOM 760 N N . ASN A 1 109 ? 12.204 14.478 -2.651 1.00 85.88 109 ASN A N 1
ATOM 761 C CA . ASN A 1 109 ? 11.053 15.089 -3.336 1.00 85.88 109 ASN A CA 1
ATOM 762 C C . ASN A 1 109 ? 10.423 14.181 -4.408 1.00 85.88 109 ASN A C 1
ATOM 764 O O . ASN A 1 109 ? 9.611 14.646 -5.216 1.00 85.88 109 ASN A O 1
ATOM 768 N N . GLY A 1 110 ? 10.849 12.923 -4.473 1.00 90.88 110 GLY A N 1
ATOM 769 C CA . GLY A 1 110 ? 10.340 11.897 -5.368 1.00 90.88 110 GLY A CA 1
ATOM 770 C C . GLY A 1 110 ? 9.029 11.302 -4.857 1.00 90.88 110 GLY A C 1
ATOM 771 O O . GLY A 1 110 ? 8.657 11.441 -3.694 1.00 90.88 110 GLY A O 1
ATOM 772 N N . SER A 1 111 ? 8.278 10.677 -5.750 1.00 94.25 111 SER A N 1
ATOM 773 C CA . SER A 1 111 ? 7.008 10.012 -5.464 1.00 94.25 111 SER A CA 1
ATOM 774 C C . SER A 1 111 ? 6.914 8.729 -6.275 1.00 94.25 111 SER A C 1
ATOM 776 O O . SER A 1 111 ? 7.413 8.675 -7.404 1.00 94.25 111 SER A O 1
ATOM 778 N N . LEU A 1 112 ? 6.246 7.735 -5.704 1.00 96.56 112 LEU A N 1
ATOM 779 C CA . LEU A 1 112 ? 6.020 6.419 -6.287 1.00 96.56 112 LEU A CA 1
ATOM 780 C C . LEU A 1 112 ? 4.521 6.238 -6.523 1.00 96.56 112 LEU A C 1
ATOM 782 O O . LEU A 1 112 ? 3.712 6.494 -5.629 1.00 96.56 112 LEU A O 1
ATOM 786 N N . ARG A 1 113 ? 4.139 5.823 -7.731 1.00 98.31 113 ARG A N 1
ATOM 787 C CA . ARG A 1 113 ? 2.739 5.576 -8.096 1.00 98.31 113 ARG A CA 1
ATOM 788 C C . ARG A 1 113 ? 2.592 4.209 -8.743 1.00 98.31 113 ARG A C 1
ATOM 790 O O . ARG A 1 113 ? 3.214 3.967 -9.772 1.00 98.31 113 ARG A O 1
ATOM 797 N N . LEU A 1 114 ? 1.737 3.368 -8.171 1.00 98.62 114 LEU A N 1
ATOM 798 C CA . LEU A 1 114 ? 1.268 2.125 -8.779 1.00 98.62 114 LEU A CA 1
ATOM 799 C C . LEU A 1 114 ? -0.216 2.294 -9.099 1.00 98.62 114 LEU A C 1
ATOM 801 O O . LEU A 1 114 ? -1.008 2.586 -8.202 1.00 98.62 114 LEU A O 1
ATOM 805 N N . ILE A 1 115 ? -0.575 2.175 -10.374 1.00 98.56 115 ILE A N 1
ATOM 806 C CA . ILE A 1 115 ? -1.941 2.365 -10.863 1.00 98.56 115 ILE A CA 1
ATOM 807 C C . ILE A 1 115 ? -2.305 1.158 -11.719 1.00 98.56 115 ILE A C 1
ATOM 809 O O . ILE A 1 115 ? -1.746 0.961 -12.794 1.00 98.56 115 ILE A O 1
ATOM 813 N N . SER A 1 116 ? -3.242 0.362 -11.228 1.00 98.38 116 SER A N 1
ATOM 814 C CA . SER A 1 116 ? -3.792 -0.805 -11.921 1.00 98.38 116 SER A CA 1
ATOM 815 C C . SER A 1 116 ? -5.287 -0.610 -12.143 1.00 98.38 116 SER A C 1
ATOM 817 O O . SER A 1 116 ? -5.912 0.237 -11.495 1.00 98.38 116 SER A O 1
ATOM 819 N N . LYS A 1 117 ? -5.867 -1.377 -13.062 1.00 97.88 117 LYS A N 1
ATOM 820 C CA . LYS A 1 117 ? -7.315 -1.383 -13.263 1.00 97.88 117 LYS A CA 1
ATOM 821 C C . LYS A 1 117 ? -7.985 -2.537 -12.548 1.00 97.88 117 LYS A C 1
ATOM 823 O O . LYS A 1 117 ? -8.978 -2.297 -11.872 1.00 97.88 117 LYS A O 1
ATOM 828 N N . THR A 1 118 ? -7.432 -3.743 -12.663 1.00 97.81 118 THR A N 1
ATOM 829 C CA . THR A 1 118 ? -8.123 -4.984 -12.281 1.00 97.81 118 THR A CA 1
ATOM 830 C C . THR A 1 118 ? -7.541 -5.690 -11.064 1.00 97.81 118 THR A C 1
ATOM 832 O O . THR A 1 118 ? -8.270 -6.451 -10.434 1.00 97.81 118 THR A O 1
ATOM 835 N N . GLY A 1 119 ? -6.295 -5.398 -10.675 1.00 98.19 119 GLY A N 1
ATOM 836 C CA . GLY A 1 119 ? -5.678 -5.991 -9.490 1.00 98.19 119 GLY A CA 1
ATOM 837 C C . GLY A 1 119 ? -4.308 -5.413 -9.150 1.00 98.19 119 GLY A C 1
ATOM 838 O O . GLY A 1 119 ? -3.509 -5.095 -10.031 1.00 98.19 119 GLY A O 1
ATOM 839 N N . LEU A 1 120 ? -4.002 -5.335 -7.853 1.00 98.62 120 LEU A N 1
ATOM 840 C CA . LEU A 1 120 ? -2.668 -5.007 -7.350 1.00 98.62 120 LEU A CA 1
ATOM 841 C C . LEU A 1 120 ? -2.195 -6.094 -6.379 1.00 98.62 120 LEU A C 1
ATOM 843 O O . LEU A 1 120 ? -2.791 -6.289 -5.324 1.00 98.62 120 LEU A O 1
ATOM 847 N N . THR A 1 121 ? -1.113 -6.794 -6.720 1.00 98.69 121 THR A N 1
ATOM 848 C CA . THR A 1 121 ? -0.496 -7.824 -5.870 1.00 98.69 121 THR A CA 1
ATOM 849 C C . THR A 1 121 ? 0.943 -7.446 -5.538 1.00 98.69 121 THR A C 1
ATOM 851 O O . THR A 1 121 ? 1.768 -7.290 -6.435 1.00 98.69 121 THR A O 1
ATOM 854 N N . ILE A 1 122 ? 1.269 -7.307 -4.253 1.00 98.50 122 ILE A N 1
ATOM 855 C CA . ILE A 1 122 ? 2.597 -6.888 -3.781 1.00 98.50 122 ILE A CA 1
ATOM 856 C C . ILE A 1 122 ? 3.079 -7.877 -2.718 1.00 98.50 122 ILE A C 1
ATOM 858 O O . ILE A 1 122 ? 2.429 -8.078 -1.698 1.00 98.50 122 ILE A O 1
ATOM 862 N N . THR A 1 123 ? 4.201 -8.550 -2.950 1.00 98.06 123 THR A N 1
ATOM 863 C CA . THR A 1 123 ? 4.665 -9.630 -2.066 1.00 98.06 123 THR A CA 1
ATOM 864 C C . THR A 1 123 ? 6.170 -9.536 -1.839 1.00 98.06 123 THR A C 1
ATOM 866 O O . THR A 1 123 ? 6.936 -9.348 -2.782 1.00 98.06 123 THR A O 1
ATOM 869 N N . ASN A 1 124 ? 6.614 -9.635 -0.582 1.00 96.69 124 ASN A N 1
ATOM 870 C CA . ASN A 1 124 ? 8.035 -9.554 -0.202 1.00 96.69 124 ASN A CA 1
ATOM 871 C C . ASN A 1 124 ? 8.774 -8.350 -0.826 1.00 96.69 124 ASN A C 1
ATOM 873 O O . ASN A 1 124 ? 9.888 -8.497 -1.328 1.00 96.69 124 ASN A O 1
ATOM 877 N N . THR A 1 125 ? 8.127 -7.187 -0.884 1.00 97.06 125 THR A N 1
ATOM 878 C CA . THR A 1 125 ? 8.585 -6.039 -1.681 1.00 97.06 125 THR A CA 1
ATOM 879 C C . THR A 1 125 ? 8.911 -4.843 -0.795 1.00 97.06 125 THR A C 1
ATOM 881 O O . THR A 1 125 ? 8.235 -4.611 0.205 1.00 97.06 125 THR A O 1
ATOM 884 N N . ASN A 1 126 ? 9.911 -4.051 -1.186 1.00 95.31 126 ASN A N 1
ATOM 885 C CA . ASN A 1 126 ? 10.162 -2.735 -0.597 1.00 95.31 126 ASN A CA 1
ATOM 886 C C . ASN A 1 126 ? 9.644 -1.644 -1.537 1.00 95.31 126 ASN A C 1
ATOM 888 O O . ASN A 1 126 ? 10.123 -1.512 -2.664 1.00 95.31 126 ASN A O 1
ATOM 892 N N . LEU A 1 127 ? 8.682 -0.853 -1.074 1.00 95.81 127 LEU A N 1
ATOM 893 C CA . LEU A 1 127 ? 8.224 0.353 -1.751 1.00 95.81 127 LEU A CA 1
ATOM 894 C C . LEU A 1 127 ? 8.720 1.544 -0.951 1.00 95.81 127 LEU A C 1
ATOM 896 O O . LEU A 1 127 ? 8.332 1.732 0.197 1.00 95.81 127 LEU A O 1
ATOM 900 N N . LEU A 1 128 ? 9.596 2.340 -1.544 1.00 93.50 128 LEU A N 1
ATOM 901 C CA . LEU A 1 128 ? 10.322 3.375 -0.830 1.00 93.50 128 LEU A CA 1
ATOM 902 C C . LEU A 1 128 ? 10.159 4.706 -1.556 1.00 93.50 128 LEU A C 1
ATOM 904 O O . LEU A 1 128 ? 10.311 4.819 -2.775 1.00 93.50 128 LEU A O 1
ATOM 908 N N . THR A 1 129 ? 9.868 5.745 -0.796 1.00 90.88 129 THR A N 1
ATOM 909 C CA . THR A 1 129 ? 10.013 7.120 -1.251 1.00 90.88 129 THR A CA 1
ATOM 910 C C . THR A 1 129 ? 10.963 7.799 -0.284 1.00 90.88 129 THR A C 1
ATOM 912 O O . THR A 1 129 ? 10.717 7.789 0.919 1.00 90.88 129 THR A O 1
ATOM 915 N N . GLY A 1 130 ? 12.040 8.381 -0.807 1.00 76.56 130 GLY A N 1
ATOM 916 C CA . GLY A 1 130 ? 13.115 8.970 -0.020 1.00 76.56 130 GLY A CA 1
ATOM 917 C C . GLY A 1 130 ? 14.192 7.979 0.431 1.00 76.56 130 GLY A C 1
ATOM 918 O O . GLY A 1 130 ? 14.152 6.802 0.089 1.00 76.56 130 GLY A O 1
ATOM 919 N N . VAL A 1 131 ? 15.171 8.489 1.182 1.00 64.94 131 VAL A N 1
ATOM 920 C CA . VAL A 1 131 ? 16.295 7.731 1.755 1.00 64.94 131 VAL A CA 1
ATOM 921 C C . VAL A 1 131 ? 16.503 8.128 3.217 1.00 64.94 131 VAL A C 1
ATOM 923 O O . VAL A 1 131 ? 16.633 9.313 3.526 1.00 64.94 131 VAL A O 1
ATOM 926 N N . GLY A 1 132 ? 16.585 7.138 4.111 1.00 60.88 132 GLY A N 1
ATOM 927 C CA . GLY A 1 132 ? 16.914 7.343 5.526 1.00 60.88 132 GLY A CA 1
ATOM 928 C C . GLY A 1 132 ? 15.885 8.191 6.282 1.00 60.88 132 GLY A C 1
ATOM 929 O O . GLY A 1 132 ? 14.721 7.826 6.372 1.00 60.88 132 GLY A O 1
ATOM 930 N N . ASP A 1 133 ? 16.332 9.321 6.830 1.00 54.31 133 ASP A N 1
ATOM 931 C CA . ASP A 1 133 ? 15.528 10.318 7.554 1.00 54.31 133 ASP A CA 1
ATOM 932 C C . ASP A 1 133 ? 14.765 11.282 6.625 1.00 54.31 133 ASP A C 1
ATOM 934 O O . ASP A 1 133 ? 13.949 12.088 7.074 1.00 54.31 133 ASP A O 1
ATOM 938 N N . ARG A 1 134 ? 15.028 11.214 5.316 1.00 60.69 134 ARG A N 1
ATOM 939 C CA . ARG A 1 134 ? 14.366 12.023 4.292 1.00 60.69 134 ARG A CA 1
ATOM 940 C C . ARG A 1 134 ? 13.393 11.152 3.541 1.00 60.69 134 ARG A C 1
ATOM 942 O O . ARG A 1 134 ? 13.703 10.700 2.438 1.00 60.69 134 ARG A O 1
ATOM 949 N N . ASN A 1 135 ? 12.228 10.931 4.129 1.00 61.31 135 ASN A N 1
ATOM 950 C CA . ASN A 1 135 ? 11.150 10.285 3.405 1.00 61.31 135 ASN A CA 1
ATOM 951 C C . ASN A 1 135 ? 10.776 11.128 2.166 1.00 61.31 135 ASN A C 1
ATOM 953 O O . ASN A 1 135 ? 11.055 12.321 2.050 1.00 61.31 135 ASN A O 1
ATOM 957 N N . GLY A 1 136 ? 10.286 10.463 1.134 1.00 65.44 136 GLY A N 1
ATOM 958 C CA . GLY A 1 136 ? 9.897 11.075 -0.128 1.00 65.44 136 GLY A CA 1
ATOM 959 C C . GLY A 1 136 ? 8.477 11.607 -0.033 1.00 65.44 136 GLY A C 1
ATOM 960 O O . GLY A 1 136 ? 7.758 11.327 0.920 1.00 65.44 136 GLY A O 1
ATOM 961 N N . ARG A 1 137 ? 8.039 12.367 -1.038 1.00 81.12 137 ARG A N 1
ATOM 962 C CA . ARG A 1 137 ? 6.742 13.057 -1.012 1.00 81.12 137 ARG A CA 1
ATOM 963 C C . ARG A 1 137 ? 5.567 12.101 -0.848 1.00 81.12 137 ARG A C 1
ATOM 965 O O . ARG A 1 137 ? 4.891 12.137 0.161 1.00 81.12 137 ARG A O 1
ATOM 972 N N . GLN A 1 138 ? 5.266 11.298 -1.857 1.00 90.56 138 GLN A N 1
ATOM 973 C CA . GLN A 1 138 ? 4.014 10.553 -1.880 1.00 90.56 138 GLN A CA 1
ATOM 974 C C . GLN A 1 138 ? 4.230 9.157 -2.433 1.00 90.56 138 GLN A C 1
ATOM 976 O O . GLN A 1 138 ? 4.814 8.988 -3.504 1.00 90.56 138 GLN A O 1
ATOM 981 N N . MET A 1 139 ? 3.673 8.177 -1.739 1.00 95.44 139 MET A N 1
ATOM 982 C CA . MET A 1 139 ? 3.402 6.854 -2.263 1.00 95.44 139 MET A CA 1
ATOM 983 C C . MET A 1 139 ? 1.905 6.739 -2.536 1.00 95.44 139 MET A C 1
ATOM 985 O O . MET A 1 139 ? 1.080 7.026 -1.669 1.00 95.44 139 MET A O 1
ATOM 989 N N . ARG A 1 140 ? 1.540 6.342 -3.754 1.00 97.94 140 ARG A N 1
ATOM 990 C CA . ARG A 1 140 ? 0.146 6.083 -4.119 1.00 97.94 140 ARG A CA 1
ATOM 991 C C . ARG A 1 140 ? 0.003 4.689 -4.704 1.00 97.94 140 ARG A C 1
ATOM 993 O O . ARG A 1 140 ? 0.580 4.408 -5.751 1.00 97.94 140 ARG A O 1
ATOM 1000 N N . LEU A 1 141 ? -0.820 3.877 -4.055 1.00 98.62 141 LEU A N 1
ATOM 1001 C CA . LEU A 1 141 ? -1.296 2.594 -4.550 1.00 98.62 141 LEU A CA 1
ATOM 1002 C C . LEU A 1 141 ? -2.753 2.767 -4.953 1.00 98.62 141 LEU A C 1
ATOM 1004 O O . LEU A 1 141 ? -3.580 3.144 -4.124 1.00 98.62 141 LEU A O 1
ATOM 1008 N N . GLN A 1 142 ? -3.058 2.557 -6.228 1.00 98.56 142 GLN A N 1
ATOM 1009 C CA . GLN A 1 142 ? -4.395 2.771 -6.751 1.00 98.56 142 GLN A CA 1
ATOM 1010 C C . GLN A 1 142 ? -4.847 1.591 -7.597 1.00 98.56 142 GLN A C 1
ATOM 1012 O O . GLN A 1 142 ? -4.117 1.131 -8.481 1.00 98.56 142 GLN A O 1
ATOM 1017 N N . CYS A 1 143 ? -6.085 1.165 -7.357 1.00 97.94 143 CYS A N 1
ATOM 1018 C CA . CYS A 1 143 ? -6.788 0.305 -8.285 1.00 97.94 143 CYS A CA 1
ATOM 1019 C C . CYS A 1 143 ? -8.210 0.785 -8.557 1.00 97.94 143 CYS A C 1
ATOM 1021 O O . CYS A 1 143 ? -8.930 1.133 -7.620 1.00 97.94 143 CYS A O 1
ATOM 1023 N N . THR A 1 144 ? -8.580 0.883 -9.836 1.00 97.50 144 THR A N 1
ATOM 1024 C CA . THR A 1 144 ? -9.680 1.759 -10.260 1.00 97.50 144 THR A CA 1
ATOM 1025 C C . THR A 1 144 ? -10.961 1.063 -10.676 1.00 97.50 144 THR A C 1
ATOM 1027 O O . THR A 1 144 ? -12.022 1.654 -10.467 1.00 97.50 144 THR A O 1
ATOM 1030 N N . ASP A 1 145 ? -10.911 -0.129 -11.269 1.00 97.62 145 ASP A N 1
ATOM 1031 C CA . ASP A 1 145 ? -12.143 -0.764 -11.741 1.00 97.62 145 ASP A CA 1
ATOM 1032 C C . ASP A 1 145 ? -12.933 -1.329 -10.551 1.00 97.62 145 ASP A C 1
ATOM 1034 O O . ASP A 1 145 ? -12.346 -1.650 -9.513 1.00 97.62 145 ASP A O 1
ATOM 1038 N N . PRO A 1 146 ? -14.272 -1.420 -10.652 1.00 95.50 146 PRO A N 1
ATOM 1039 C CA . PRO A 1 146 ? -15.088 -1.981 -9.584 1.00 95.50 146 PRO A CA 1
ATOM 1040 C C . PRO A 1 146 ? -14.631 -3.387 -9.185 1.00 95.50 146 PRO A C 1
ATOM 1042 O O . PRO A 1 146 ? -14.355 -4.224 -10.042 1.00 95.50 146 PRO A O 1
ATOM 1045 N N . ASN A 1 147 ? -14.612 -3.647 -7.879 1.00 94.38 147 ASN A N 1
ATOM 1046 C CA . ASN A 1 147 ? -14.104 -4.869 -7.255 1.00 94.38 147 ASN A CA 1
ATOM 1047 C C . ASN A 1 147 ? -12.618 -5.149 -7.499 1.00 94.38 147 ASN A C 1
ATOM 1049 O O . ASN A 1 147 ? -12.180 -6.272 -7.253 1.00 94.38 147 ASN A O 1
ATOM 1053 N N . CYS A 1 148 ? -11.831 -4.164 -7.933 1.00 97.81 148 CYS A N 1
ATOM 1054 C CA . CYS A 1 148 ? -10.401 -4.371 -8.057 1.00 97.81 148 CYS A CA 1
ATOM 1055 C C . CYS A 1 148 ? -9.753 -4.577 -6.674 1.00 97.81 148 CYS A C 1
ATOM 1057 O O . CYS A 1 148 ? -9.781 -3.649 -5.858 1.00 97.81 148 CYS A O 1
ATOM 1059 N N . PRO A 1 149 ? -9.124 -5.734 -6.409 1.00 98.50 149 PRO A N 1
ATOM 1060 C CA . PRO A 1 149 ? -8.524 -6.012 -5.122 1.00 98.50 149 PRO A CA 1
ATOM 1061 C C . PRO A 1 149 ? -7.086 -5.490 -5.011 1.00 98.50 149 PRO A C 1
ATOM 1063 O O . PRO A 1 149 ? -6.327 -5.433 -5.982 1.00 98.50 149 PRO A O 1
ATOM 1066 N N . LEU A 1 150 ? -6.681 -5.221 -3.772 1.00 98.75 150 LEU A N 1
ATOM 1067 C CA . LEU A 1 150 ? -5.280 -5.167 -3.361 1.00 98.75 150 LEU A CA 1
ATOM 1068 C C . LEU A 1 150 ? -4.971 -6.387 -2.499 1.00 98.75 150 LEU A C 1
ATOM 1070 O O . LEU A 1 150 ? -5.620 -6.596 -1.479 1.00 98.75 150 LEU A O 1
ATOM 1074 N N . THR A 1 151 ? -3.944 -7.147 -2.870 1.00 98.69 151 THR A N 1
ATOM 1075 C CA . THR A 1 151 ? -3.309 -8.132 -1.989 1.00 98.69 151 THR A CA 1
ATOM 1076 C C . THR A 1 151 ? -1.877 -7.708 -1.698 1.00 98.69 151 THR A C 1
ATOM 1078 O O . THR A 1 151 ? -1.083 -7.534 -2.623 1.00 98.69 151 THR A O 1
ATOM 1081 N N . MET A 1 152 ? -1.518 -7.556 -0.424 1.00 98.50 152 MET A N 1
ATOM 1082 C CA . MET A 1 152 ? -0.160 -7.179 -0.037 1.00 98.50 152 MET A CA 1
ATOM 1083 C C . MET A 1 152 ? 0.344 -7.985 1.152 1.00 98.50 152 MET A C 1
ATOM 1085 O O . MET A 1 152 ? -0.274 -7.998 2.213 1.00 98.50 152 MET A O 1
ATOM 1089 N N . THR A 1 153 ? 1.482 -8.660 1.005 1.00 98.25 153 THR A N 1
ATOM 1090 C CA . THR A 1 153 ? 2.023 -9.492 2.087 1.00 98.25 153 THR A CA 1
ATOM 1091 C C . THR A 1 153 ? 3.523 -9.336 2.264 1.00 98.25 153 THR A C 1
ATOM 1093 O O . THR A 1 153 ? 4.272 -9.238 1.284 1.00 98.25 153 THR A O 1
ATOM 1096 N N . LYS A 1 154 ? 3.980 -9.356 3.524 1.00 97.31 154 LYS A N 1
ATOM 1097 C CA . LYS A 1 154 ? 5.412 -9.350 3.885 1.00 97.31 154 LYS A CA 1
ATOM 1098 C C . LYS A 1 154 ? 6.213 -8.226 3.218 1.00 97.31 154 LYS A C 1
ATOM 1100 O O . LYS A 1 154 ? 7.362 -8.428 2.835 1.00 97.31 154 LYS A O 1
ATOM 1105 N N . SER A 1 155 ? 5.587 -7.078 3.005 1.00 97.75 155 SER A N 1
ATOM 1106 C CA . SER A 1 155 ? 6.159 -5.952 2.273 1.00 97.75 155 SER A CA 1
ATOM 1107 C C . SER A 1 155 ? 6.384 -4.762 3.199 1.00 97.75 155 SER A C 1
ATOM 1109 O O . SER A 1 155 ? 5.742 -4.636 4.241 1.00 97.75 155 SER A O 1
ATOM 1111 N N . ASN A 1 156 ? 7.325 -3.904 2.822 1.00 96.44 156 ASN A N 1
ATOM 1112 C CA . ASN A 1 156 ? 7.697 -2.717 3.574 1.00 96.44 156 ASN A CA 1
ATOM 1113 C C . ASN A 1 156 ? 7.426 -1.468 2.735 1.00 96.44 156 ASN A C 1
ATOM 1115 O O . ASN A 1 156 ? 7.920 -1.353 1.611 1.00 96.44 156 ASN A O 1
ATOM 1119 N N . LEU A 1 157 ? 6.628 -0.553 3.269 1.00 95.44 157 LEU A N 1
ATOM 1120 C CA . LEU A 1 157 ? 6.252 0.702 2.634 1.00 95.44 157 LEU A CA 1
ATOM 1121 C C . LEU A 1 157 ? 6.833 1.846 3.455 1.00 95.44 157 LEU A C 1
ATOM 1123 O O . LEU A 1 157 ? 6.529 1.962 4.636 1.00 95.44 157 LEU A O 1
ATOM 1127 N N . VAL A 1 158 ? 7.630 2.704 2.822 1.00 92.81 158 VAL A N 1
ATOM 1128 C CA . VAL A 1 158 ? 8.265 3.854 3.476 1.00 92.81 158 VAL A CA 1
ATOM 1129 C C . VAL A 1 158 ? 7.989 5.137 2.692 1.00 92.81 158 VAL A C 1
ATOM 1131 O O . VAL A 1 158 ? 8.288 5.223 1.496 1.00 92.81 158 VAL A O 1
ATOM 1134 N N . GLY A 1 159 ? 7.426 6.159 3.341 1.00 90.62 159 GLY A N 1
ATOM 1135 C CA . GLY A 1 159 ? 7.200 7.468 2.712 1.00 90.62 159 GLY A CA 1
ATOM 1136 C C . GLY A 1 159 ? 6.608 8.534 3.631 1.00 90.62 159 GLY A C 1
ATOM 1137 O O . GLY A 1 159 ? 6.329 8.258 4.781 1.00 90.62 159 GLY A O 1
ATOM 1138 N N . HIS A 1 160 ? 6.411 9.771 3.161 1.00 89.25 160 HIS A N 1
ATOM 1139 C CA . HIS A 1 160 ? 5.716 10.794 3.968 1.00 89.25 160 HIS A CA 1
ATOM 1140 C C . HIS A 1 160 ? 4.191 10.658 3.899 1.00 89.25 160 HIS A C 1
ATOM 1142 O O . HIS A 1 160 ? 3.509 10.723 4.914 1.00 89.25 160 HIS A O 1
ATOM 1148 N N . PHE A 1 161 ? 3.659 10.489 2.688 1.00 91.69 161 PHE A N 1
ATOM 1149 C CA . PHE A 1 161 ? 2.224 10.384 2.436 1.00 91.69 161 PHE A CA 1
ATOM 1150 C C . PHE A 1 161 ? 1.937 9.070 1.721 1.00 91.69 161 PHE A C 1
ATOM 1152 O O . PHE A 1 161 ? 2.197 8.950 0.520 1.00 91.69 161 PHE A O 1
ATOM 1159 N N . ILE A 1 162 ? 1.408 8.088 2.443 1.00 95.44 162 ILE A N 1
ATOM 1160 C CA . ILE A 1 162 ? 1.050 6.776 1.906 1.00 95.44 162 ILE A CA 1
ATOM 1161 C C . ILE A 1 162 ? -0.460 6.747 1.693 1.00 95.44 162 ILE A C 1
ATOM 1163 O O . ILE A 1 162 ? -1.237 6.681 2.639 1.00 95.44 162 ILE A O 1
ATOM 1167 N N . HIS A 1 163 ? -0.870 6.799 0.427 1.00 97.50 163 HIS A N 1
ATOM 1168 C CA . HIS A 1 163 ? -2.269 6.709 0.025 1.00 97.50 163 HIS A CA 1
ATOM 1169 C C . HIS A 1 163 ? -2.539 5.385 -0.678 1.00 97.50 163 HIS A C 1
ATOM 1171 O O . HIS A 1 163 ? -2.016 5.133 -1.767 1.00 97.50 163 HIS A O 1
ATOM 1177 N N . VAL A 1 164 ? -3.417 4.584 -0.094 1.00 98.56 164 VAL A N 1
ATOM 1178 C CA . VAL A 1 164 ? -3.920 3.337 -0.659 1.00 98.56 164 VAL A CA 1
ATOM 1179 C C . VAL A 1 164 ? -5.396 3.538 -0.983 1.00 98.56 164 VAL A C 1
ATOM 1181 O O . VAL A 1 164 ? -6.218 3.676 -0.085 1.00 98.56 164 VAL A O 1
ATOM 1184 N N . LEU A 1 165 ? -5.730 3.603 -2.271 1.00 98.19 165 LEU A N 1
ATOM 1185 C CA . LEU A 1 165 ? -7.089 3.846 -2.757 1.00 98.19 165 LEU A CA 1
ATOM 1186 C C . LEU A 1 165 ? -7.512 2.721 -3.698 1.00 98.19 165 LEU A C 1
ATOM 1188 O O . LEU A 1 165 ? -7.123 2.702 -4.867 1.00 98.19 165 LEU A O 1
ATOM 1192 N N . ILE A 1 166 ? -8.311 1.795 -3.187 1.00 98.44 166 ILE A N 1
ATOM 1193 C CA . ILE A 1 166 ? -8.635 0.544 -3.868 1.00 98.44 166 ILE A CA 1
ATOM 1194 C C . ILE A 1 166 ? -10.144 0.467 -4.068 1.00 98.44 166 ILE A C 1
ATOM 1196 O O . ILE A 1 166 ? -10.917 0.578 -3.116 1.00 98.44 166 ILE A O 1
ATOM 1200 N N . ASN A 1 167 ? -10.574 0.297 -5.317 1.00 97.12 167 ASN A N 1
ATOM 1201 C CA . ASN A 1 167 ? -11.986 0.202 -5.678 1.00 97.12 167 ASN A CA 1
ATOM 1202 C C . ASN A 1 167 ? -12.546 -1.225 -5.533 1.00 97.12 167 ASN A C 1
ATOM 1204 O O . ASN A 1 167 ? -13.270 -1.722 -6.389 1.00 97.12 167 ASN A O 1
ATOM 1208 N N . GLY A 1 168 ? -12.180 -1.891 -4.444 1.00 96.56 168 GLY A N 1
ATOM 1209 C CA . GLY A 1 168 ? -12.487 -3.283 -4.141 1.00 96.56 168 GLY A CA 1
ATOM 1210 C C . GLY A 1 168 ? -11.941 -3.647 -2.759 1.00 96.56 168 GLY A C 1
ATOM 1211 O O . GLY A 1 168 ? -11.625 -2.740 -1.979 1.00 96.56 168 GLY A O 1
ATOM 1212 N N . PRO A 1 169 ? -11.819 -4.943 -2.433 1.00 97.56 169 PRO A N 1
ATOM 1213 C CA . PRO A 1 169 ? -11.305 -5.370 -1.141 1.00 97.56 169 PRO A CA 1
ATOM 1214 C C . PRO A 1 169 ? -9.792 -5.149 -1.019 1.00 97.56 169 PRO A C 1
ATOM 1216 O O . PRO A 1 169 ? -9.029 -5.280 -1.978 1.00 97.56 169 PRO A O 1
ATOM 1219 N N . ILE A 1 170 ? -9.355 -4.861 0.200 1.00 98.69 170 ILE A N 1
ATOM 1220 C CA . ILE A 1 170 ? -7.955 -4.764 0.595 1.00 98.69 170 ILE A CA 1
ATOM 1221 C C . ILE A 1 170 ? -7.650 -5.953 1.508 1.00 98.69 170 ILE A C 1
ATOM 1223 O O . ILE A 1 170 ? -8.278 -6.106 2.549 1.00 98.69 170 ILE A O 1
ATOM 1227 N N . ASN A 1 171 ? -6.687 -6.788 1.121 1.00 98.44 171 ASN A N 1
ATOM 1228 C CA . ASN A 1 171 ? -6.161 -7.880 1.935 1.00 98.44 171 ASN A CA 1
ATOM 1229 C C . ASN A 1 171 ? -4.654 -7.693 2.125 1.00 98.44 171 ASN A C 1
ATOM 1231 O O . ASN A 1 171 ? -3.845 -7.964 1.235 1.00 98.44 171 ASN A O 1
ATOM 1235 N N . VAL A 1 172 ? -4.289 -7.169 3.284 1.00 96.94 172 VAL A N 1
ATOM 1236 C CA . VAL A 1 172 ? -2.934 -6.788 3.653 1.00 96.94 172 VAL A CA 1
ATOM 1237 C C . VAL A 1 172 ? -2.593 -7.561 4.921 1.00 96.94 172 VAL A C 1
ATOM 1239 O O . VAL A 1 172 ? -3.391 -7.640 5.853 1.00 96.94 172 VAL A O 1
ATOM 1242 N N . GLN A 1 173 ? -1.450 -8.243 4.904 1.00 96.88 173 GLN A N 1
ATOM 1243 C CA . GLN A 1 173 ? -1.019 -9.038 6.044 1.00 96.88 173 GLN A CA 1
ATOM 1244 C C . GLN A 1 173 ? 0.501 -9.067 6.231 1.00 96.88 173 GLN A C 1
ATOM 1246 O O . GLN A 1 173 ? 1.249 -9.413 5.305 1.00 96.88 173 GLN A O 1
ATOM 1251 N N . ARG A 1 174 ? 0.951 -8.860 7.477 1.00 97.56 174 ARG A N 1
ATOM 1252 C CA . ARG A 1 174 ? 2.372 -8.907 7.885 1.00 97.56 174 ARG A CA 1
ATOM 1253 C C . ARG A 1 174 ? 3.242 -7.907 7.132 1.00 97.56 174 ARG A C 1
ATOM 1255 O O . ARG A 1 174 ? 4.347 -8.244 6.708 1.00 97.56 174 ARG A O 1
ATOM 1262 N N . ASN A 1 175 ? 2.739 -6.706 6.924 1.00 97.81 175 ASN A N 1
ATOM 1263 C CA . ASN A 1 175 ? 3.464 -5.614 6.302 1.00 97.81 175 ASN A CA 1
ATOM 1264 C C . ASN A 1 175 ? 3.926 -4.614 7.353 1.00 97.81 175 ASN A C 1
ATOM 1266 O O . ASN A 1 175 ? 3.373 -4.517 8.449 1.00 97.81 175 ASN A O 1
ATOM 1270 N N . THR A 1 176 ? 4.937 -3.844 6.980 1.00 97.38 176 THR A N 1
ATOM 1271 C CA . THR A 1 176 ? 5.363 -2.666 7.726 1.00 97.38 176 THR A CA 1
ATOM 1272 C C . THR A 1 176 ? 5.092 -1.447 6.864 1.00 97.38 176 THR A C 1
ATOM 1274 O O . THR A 1 176 ? 5.484 -1.395 5.701 1.00 97.38 176 THR A O 1
ATOM 1277 N N . VAL A 1 177 ? 4.386 -0.479 7.424 1.00 95.94 177 VAL A N 1
ATOM 1278 C CA . VAL A 1 177 ? 4.071 0.801 6.807 1.00 95.94 177 VAL A CA 1
ATOM 1279 C C . VAL A 1 177 ? 4.655 1.859 7.719 1.00 95.94 177 VAL A C 1
ATOM 1281 O O . VAL A 1 177 ? 4.175 2.057 8.830 1.00 95.94 177 VAL A O 1
ATOM 1284 N N . PHE A 1 178 ? 5.717 2.504 7.261 1.00 92.94 178 PHE A N 1
ATOM 1285 C CA . PHE A 1 178 ? 6.411 3.531 8.010 1.00 92.94 178 PHE A CA 1
ATOM 1286 C C . PHE A 1 178 ? 6.265 4.872 7.308 1.00 92.94 178 PHE A C 1
ATOM 1288 O O . PHE A 1 178 ? 6.575 5.018 6.119 1.00 92.94 178 PHE A O 1
ATOM 1295 N N . THR A 1 179 ? 5.847 5.867 8.071 1.00 90.44 179 THR A N 1
ATOM 1296 C CA . THR A 1 179 ? 5.945 7.255 7.672 1.00 90.44 179 THR A CA 1
ATOM 1297 C C . THR A 1 179 ? 6.826 8.035 8.626 1.00 90.44 179 THR A C 1
ATOM 1299 O O . THR A 1 179 ? 7.082 7.630 9.755 1.00 90.44 179 THR A O 1
ATOM 1302 N N . GLY A 1 180 ? 7.375 9.147 8.149 1.00 80.75 180 GLY A N 1
ATOM 1303 C CA . GLY A 1 180 ? 8.153 10.015 9.021 1.00 80.75 180 GLY A CA 1
ATOM 1304 C C . GLY A 1 180 ? 8.467 11.334 8.364 1.00 80.75 180 GLY A C 1
ATOM 1305 O O . GLY A 1 180 ? 8.950 11.350 7.244 1.00 80.75 180 GLY A O 1
ATOM 1306 N N . GLY A 1 181 ? 8.179 12.440 9.029 1.00 74.25 181 GLY A N 1
ATOM 1307 C CA . GLY A 1 181 ? 8.419 13.795 8.551 1.00 74.25 181 GLY A CA 1
ATOM 1308 C C . GLY A 1 181 ? 7.529 14.792 9.274 1.00 74.25 181 GLY A C 1
ATOM 1309 O O . GLY A 1 181 ? 6.731 14.394 10.114 1.00 74.25 181 GLY A O 1
ATOM 1310 N N . PRO A 1 182 ? 7.645 16.087 8.953 1.00 70.06 182 PRO A N 1
ATOM 1311 C CA . PRO A 1 182 ? 6.679 17.069 9.412 1.00 70.06 182 PRO A CA 1
ATOM 1312 C C . PRO A 1 182 ? 5.385 16.890 8.602 1.00 70.06 182 PRO A C 1
ATOM 1314 O O . PRO A 1 182 ? 5.363 17.213 7.411 1.00 70.06 182 PRO A O 1
ATOM 1317 N N . ARG A 1 183 ? 4.322 16.399 9.246 1.00 81.50 183 ARG A N 1
ATOM 1318 C CA . ARG A 1 183 ? 2.970 16.157 8.703 1.00 81.50 183 ARG A CA 1
ATOM 1319 C C . ARG A 1 183 ? 2.855 14.940 7.798 1.00 81.50 183 ARG A C 1
ATOM 1321 O O . ARG A 1 183 ? 2.586 15.075 6.605 1.00 81.50 183 ARG A O 1
ATOM 1328 N N . ASP A 1 184 ? 3.064 13.759 8.347 1.00 88.62 184 ASP A N 1
ATOM 1329 C CA . ASP A 1 184 ? 2.909 12.504 7.632 1.00 88.62 184 ASP A CA 1
ATOM 1330 C C . ASP A 1 184 ? 1.499 11.906 7.734 1.00 88.62 184 ASP A C 1
ATOM 1332 O O . ASP A 1 184 ? 0.697 12.213 8.619 1.00 88.62 184 ASP A O 1
ATOM 1336 N N . LEU A 1 185 ? 1.164 11.085 6.739 1.00 93.19 185 LEU A N 1
ATOM 1337 C CA . LEU A 1 185 ? -0.183 10.566 6.552 1.00 93.19 185 LEU A CA 1
ATOM 1338 C C . LEU A 1 185 ? -0.153 9.134 6.040 1.00 93.19 185 LEU A C 1
ATOM 1340 O O . LEU A 1 185 ? 0.444 8.843 5.000 1.00 93.19 185 LEU A O 1
ATOM 1344 N N . ILE A 1 186 ? -0.918 8.285 6.712 1.00 96.69 186 ILE A N 1
ATOM 1345 C CA . ILE A 1 186 ? -1.321 6.968 6.238 1.00 96.69 186 ILE A CA 1
ATOM 1346 C C . ILE A 1 186 ? -2.822 7.042 5.957 1.00 96.69 186 ILE A C 1
ATOM 1348 O O . ILE A 1 186 ? -3.617 7.310 6.850 1.00 96.69 186 ILE A O 1
ATOM 1352 N N . ASP A 1 187 ? -3.227 6.843 4.706 1.00 98.06 187 ASP A N 1
ATOM 1353 C CA . ASP A 1 187 ? -4.630 6.898 4.284 1.00 98.06 187 ASP A CA 1
ATOM 1354 C C . ASP A 1 187 ? -4.961 5.658 3.452 1.00 98.06 187 ASP A C 1
ATOM 1356 O O . ASP A 1 187 ? -4.539 5.538 2.299 1.00 98.06 187 ASP A O 1
ATOM 1360 N N . VAL A 1 188 ? -5.703 4.726 4.047 1.00 98.50 188 VAL A N 1
ATOM 1361 C CA . VAL A 1 188 ? -6.102 3.448 3.453 1.00 98.50 188 VAL A CA 1
ATOM 1362 C C . VAL A 1 188 ? -7.607 3.446 3.231 1.00 98.50 188 VAL A C 1
ATOM 1364 O O . VAL A 1 188 ? -8.379 3.645 4.166 1.00 98.50 188 VAL A O 1
ATOM 1367 N N . ARG A 1 189 ? -8.040 3.219 1.987 1.00 97.94 189 ARG A N 1
ATOM 1368 C CA . ARG A 1 189 ? -9.453 3.255 1.596 1.00 97.94 189 ARG A CA 1
ATOM 1369 C C . ARG A 1 189 ? -9.828 2.096 0.679 1.00 97.94 189 ARG A C 1
ATOM 1371 O O . ARG A 1 189 ? -9.394 2.064 -0.475 1.00 97.94 189 ARG A O 1
ATOM 1378 N N . ALA A 1 190 ? -10.696 1.215 1.171 1.00 97.00 190 ALA A N 1
ATOM 1379 C CA . ALA A 1 190 ? -11.430 0.231 0.378 1.00 97.00 190 ALA A CA 1
ATOM 1380 C C . ALA A 1 190 ? -12.806 0.811 0.007 1.00 97.00 190 ALA A C 1
ATOM 1382 O O . ALA A 1 190 ? -13.688 0.950 0.855 1.00 97.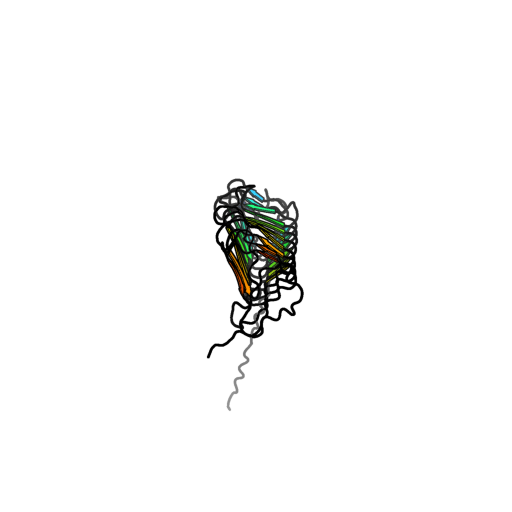00 190 ALA A O 1
ATOM 1383 N N . LEU A 1 191 ? -12.990 1.217 -1.252 1.00 94.81 191 LEU A N 1
ATOM 1384 C CA . LEU A 1 191 ? -14.208 1.923 -1.677 1.00 94.81 191 LEU A CA 1
ATOM 1385 C C . LEU A 1 191 ? -15.411 0.993 -1.866 1.00 94.81 191 LEU A C 1
ATOM 1387 O O . LEU A 1 191 ? -16.540 1.440 -1.665 1.00 94.81 191 LEU A O 1
ATOM 1391 N N . LEU A 1 192 ? -15.157 -0.256 -2.274 1.00 93.56 192 LEU A N 1
ATOM 1392 C CA . LEU A 1 192 ? -16.153 -1.287 -2.588 1.00 93.56 192 LEU A CA 1
ATOM 1393 C C . LEU A 1 192 ? -15.713 -2.655 -2.036 1.00 93.56 192 LEU A C 1
ATOM 1395 O O . LEU A 1 192 ? -15.559 -3.624 -2.775 1.00 93.56 192 LEU A O 1
ATOM 1399 N N . GLY A 1 193 ? -15.452 -2.738 -0.736 1.00 93.50 193 GLY A N 1
ATOM 1400 C CA . GLY A 1 193 ? -15.098 -3.993 -0.082 1.00 93.50 193 GLY A CA 1
ATOM 1401 C C . GLY A 1 193 ? -14.609 -3.814 1.346 1.00 93.50 193 GLY A C 1
ATOM 1402 O O . GLY A 1 193 ? -14.699 -2.728 1.924 1.00 93.50 193 GLY A O 1
ATOM 1403 N N . ASP A 1 194 ? -14.088 -4.908 1.888 1.00 96.31 194 ASP A N 1
ATOM 1404 C CA . ASP A 1 194 ? -13.480 -4.960 3.213 1.00 96.31 194 ASP A CA 1
ATOM 1405 C C . ASP A 1 194 ? -12.038 -4.441 3.176 1.00 96.31 194 ASP A C 1
ATOM 1407 O O . ASP A 1 194 ? -11.353 -4.538 2.155 1.00 96.31 194 ASP A O 1
ATOM 1411 N N . ALA A 1 195 ? -11.557 -3.941 4.311 1.00 97.69 195 ALA A N 1
ATOM 1412 C CA . ALA A 1 195 ? -10.142 -3.728 4.575 1.00 97.69 195 ALA A CA 1
ATOM 1413 C C . ALA A 1 195 ? -9.677 -4.710 5.654 1.00 97.69 195 ALA A C 1
ATOM 1415 O O . ALA A 1 195 ? -9.835 -4.470 6.850 1.00 97.69 195 ALA A O 1
ATOM 1416 N N . LEU A 1 196 ? -9.106 -5.827 5.209 1.00 98.31 196 LEU A N 1
ATOM 1417 C CA . LEU A 1 196 ? -8.493 -6.844 6.052 1.00 98.31 196 LEU A CA 1
ATOM 1418 C C . LEU A 1 196 ? -7.004 -6.521 6.164 1.00 98.31 196 LEU A C 1
ATOM 1420 O O . LEU A 1 196 ? -6.253 -6.737 5.219 1.00 98.31 196 LEU A O 1
ATOM 1424 N N . LEU A 1 197 ? -6.606 -5.950 7.292 1.00 97.62 197 LEU A N 1
ATOM 1425 C CA . LEU A 1 197 ? -5.279 -5.406 7.569 1.00 97.62 197 LEU A CA 1
ATOM 1426 C C . LEU A 1 197 ? -4.708 -6.113 8.803 1.00 97.62 197 LEU A C 1
ATOM 1428 O O . LEU A 1 197 ? -4.468 -5.469 9.823 1.00 97.62 197 LEU A O 1
ATOM 1432 N N . CYS A 1 198 ? -4.613 -7.449 8.770 1.00 92.06 198 CYS A N 1
ATOM 1433 C CA . CYS A 1 198 ? -4.186 -8.225 9.938 1.00 92.06 198 CYS A CA 1
ATOM 1434 C C . CYS A 1 198 ? -2.687 -8.186 10.117 1.00 92.06 198 CYS A C 1
ATOM 1436 O O . CYS A 1 198 ? -1.913 -8.459 9.192 1.00 92.06 198 CYS A O 1
ATOM 1438 N N . CYS A 1 199 ? -2.305 -8.102 11.387 1.00 96.19 199 CYS A N 1
ATOM 1439 C CA . CYS A 1 199 ? -0.958 -8.374 11.818 1.00 96.19 199 CYS A CA 1
ATOM 1440 C C . CYS A 1 199 ? 0.078 -7.521 11.059 1.00 96.19 199 CYS A C 1
ATOM 1442 O O . CYS A 1 199 ? 1.196 -7.957 10.782 1.00 96.19 199 CYS A O 1
ATOM 1444 N N . ASP A 1 200 ? -0.340 -6.305 10.709 1.00 97.81 200 ASP A N 1
ATOM 1445 C CA . ASP A 1 200 ? 0.446 -5.257 10.078 1.00 97.81 200 ASP A CA 1
ATOM 1446 C C . ASP A 1 200 ? 0.951 -4.274 11.142 1.00 97.81 200 ASP A C 1
ATOM 1448 O O . ASP A 1 200 ? 0.405 -4.154 12.240 1.00 97.81 200 ASP A O 1
ATOM 1452 N N . THR A 1 201 ? 2.012 -3.545 10.817 1.00 98.19 201 THR A N 1
ATOM 1453 C CA . THR A 1 201 ? 2.509 -2.437 11.636 1.00 98.19 201 THR A CA 1
ATOM 1454 C C . THR A 1 201 ? 2.436 -1.156 10.830 1.00 98.19 201 THR A C 1
ATOM 1456 O O . THR A 1 201 ? 3.116 -1.032 9.815 1.00 98.19 201 THR A O 1
ATOM 1459 N N . PHE A 1 202 ? 1.638 -0.206 11.297 1.00 97.19 202 PHE A N 1
ATOM 1460 C CA . PHE A 1 202 ? 1.565 1.157 10.800 1.00 97.19 202 PHE A CA 1
ATOM 1461 C C . PHE A 1 202 ? 2.238 2.056 11.828 1.00 97.19 202 PHE A C 1
ATOM 1463 O O . PHE A 1 202 ? 1.786 2.139 12.966 1.00 97.19 202 PHE A O 1
ATOM 1470 N N . GLN A 1 203 ? 3.328 2.703 11.442 1.00 94.06 203 GLN A N 1
ATOM 1471 C CA . GLN A 1 203 ? 4.088 3.576 12.318 1.00 94.06 203 GLN A CA 1
ATOM 1472 C C . GLN A 1 203 ? 4.293 4.926 11.644 1.00 94.06 203 GLN A C 1
ATOM 1474 O O . GLN A 1 203 ? 4.829 4.990 10.540 1.00 94.06 203 GLN A O 1
ATOM 1479 N N . GLY A 1 204 ? 3.880 5.990 12.317 1.00 90.06 204 GLY A N 1
ATOM 1480 C CA . GLY A 1 204 ? 4.134 7.360 11.910 1.00 90.06 204 GLY A CA 1
ATOM 1481 C C . GLY A 1 204 ? 5.299 8.005 12.656 1.00 90.06 204 GLY A C 1
ATOM 1482 O O . GLY A 1 204 ? 5.789 7.490 13.664 1.00 90.06 204 GLY A O 1
ATOM 1483 N N . GLY A 1 205 ? 5.747 9.145 12.137 1.00 86.56 205 GLY A N 1
ATOM 1484 C CA . GLY A 1 205 ? 6.673 10.049 12.807 1.00 86.56 205 GLY A CA 1
ATOM 1485 C C . GLY A 1 205 ? 5.946 11.049 13.707 1.00 86.56 205 GLY A C 1
ATOM 1486 O O . GLY A 1 205 ? 4.768 10.893 14.002 1.00 86.56 205 GLY A O 1
ATOM 1487 N N . ASN A 1 206 ? 6.650 12.111 14.100 1.00 82.69 206 ASN A N 1
ATOM 1488 C CA . ASN A 1 206 ? 6.237 13.053 15.154 1.00 82.69 206 ASN A CA 1
ATOM 1489 C C . ASN A 1 206 ? 4.963 13.885 14.875 1.00 82.69 206 ASN A C 1
ATOM 1491 O O . ASN A 1 206 ? 4.476 14.567 15.772 1.00 82.69 206 ASN A O 1
ATOM 1495 N N . GLU A 1 207 ? 4.472 13.927 13.637 1.00 87.12 207 GLU A N 1
ATOM 1496 C CA . GLU A 1 207 ? 3.287 14.696 13.224 1.00 87.12 207 GLU A CA 1
ATOM 1497 C C . GLU A 1 207 ? 2.453 13.846 12.260 1.00 87.12 207 GLU A C 1
ATOM 1499 O O . GLU A 1 207 ? 2.258 14.210 11.099 1.00 87.12 207 GLU A O 1
ATOM 1504 N N . SER A 1 208 ? 2.028 12.674 12.727 1.00 91.00 208 SER A N 1
ATOM 1505 C CA . SER A 1 208 ? 1.460 11.629 11.881 1.00 91.00 208 SER A CA 1
ATOM 1506 C C . SER A 1 208 ? -0.014 11.378 12.144 1.00 91.00 208 SER A C 1
ATOM 1508 O O . SER A 1 208 ? -0.475 11.377 13.283 1.00 91.00 208 SER A O 1
ATOM 1510 N N . ASN A 1 209 ? -0.747 11.100 11.067 1.00 93.62 209 ASN A N 1
ATOM 1511 C CA . ASN A 1 209 ? -2.157 10.730 11.115 1.00 93.62 209 ASN A CA 1
ATOM 1512 C C . ASN A 1 209 ? -2.391 9.419 10.354 1.00 93.62 209 ASN A C 1
ATOM 1514 O O . ASN A 1 209 ? -1.800 9.200 9.292 1.00 93.62 209 ASN A O 1
ATOM 1518 N N . ALA A 1 210 ? -3.295 8.579 10.854 1.00 97.00 210 ALA A N 1
ATOM 1519 C CA . ALA A 1 210 ? -3.735 7.352 10.198 1.00 97.00 210 ALA A CA 1
ATOM 1520 C C . ALA A 1 210 ? -5.255 7.354 9.991 1.00 97.00 210 ALA A C 1
ATOM 1522 O O . ALA A 1 210 ? -6.028 7.436 10.942 1.00 97.00 210 ALA A O 1
ATOM 1523 N N . PHE A 1 211 ? -5.691 7.209 8.741 1.00 97.69 211 PHE A N 1
ATOM 1524 C CA . PHE A 1 211 ? -7.094 7.035 8.373 1.00 97.69 211 PHE A CA 1
ATOM 1525 C C . PHE A 1 211 ? -7.268 5.715 7.637 1.00 97.69 211 PHE A C 1
ATOM 1527 O O . PHE A 1 211 ? -6.686 5.505 6.574 1.00 97.69 211 PHE A O 1
ATOM 1534 N N . ILE A 1 212 ? -8.092 4.834 8.187 1.00 98.31 212 ILE A N 1
ATOM 1535 C CA . ILE A 1 212 ? -8.365 3.509 7.642 1.00 98.31 212 ILE A CA 1
ATOM 1536 C C . ILE A 1 212 ? -9.867 3.399 7.448 1.00 98.31 212 ILE A C 1
ATOM 1538 O O . ILE A 1 212 ? -10.631 3.479 8.408 1.00 98.31 212 ILE A O 1
ATOM 1542 N N . ARG A 1 213 ? -10.301 3.248 6.197 1.00 96.25 213 ARG A N 1
ATOM 1543 C CA . ARG A 1 213 ? -11.721 3.262 5.857 1.00 96.25 213 ARG A CA 1
ATOM 1544 C C . ARG A 1 213 ? -12.101 2.162 4.883 1.00 96.25 213 ARG A C 1
ATOM 1546 O O . ARG A 1 213 ? -11.396 1.930 3.900 1.00 96.25 213 ARG A O 1
ATOM 1553 N N . ALA A 1 214 ? -13.253 1.545 5.109 1.00 96.12 214 ALA A N 1
ATOM 1554 C CA . ALA A 1 214 ? -13.803 0.534 4.215 1.00 96.12 214 ALA A CA 1
ATOM 1555 C C . ALA A 1 214 ? -15.316 0.681 4.059 1.00 96.12 214 ALA A C 1
ATOM 1557 O O . ALA A 1 214 ? -16.022 1.015 5.010 1.00 96.12 214 ALA A O 1
ATOM 1558 N N . SER A 1 215 ? -15.838 0.405 2.863 1.00 93.94 215 SER A N 1
ATOM 1559 C CA . SER A 1 215 ? -17.290 0.296 2.680 1.00 93.94 215 SER A CA 1
ATOM 1560 C C . SER A 1 215 ? -17.870 -0.938 3.371 1.00 93.94 215 SER A C 1
ATOM 1562 O O . SER A 1 215 ? -19.047 -0.928 3.713 1.00 93.94 215 SER A O 1
ATOM 1564 N N . GLY A 1 216 ? -17.067 -1.995 3.519 1.00 93.62 216 GLY A N 1
ATOM 1565 C CA . GLY A 1 216 ? -17.393 -3.205 4.267 1.00 93.62 216 GLY A CA 1
ATOM 1566 C C . GLY A 1 216 ? -16.753 -3.201 5.654 1.00 93.62 216 GLY A C 1
ATOM 1567 O O . GLY A 1 216 ? -16.728 -2.173 6.331 1.00 93.62 216 GLY A O 1
ATOM 1568 N N . VAL A 1 217 ? -16.238 -4.356 6.065 1.00 94.44 217 VAL A N 1
ATOM 1569 C CA . VAL A 1 217 ? -15.561 -4.579 7.349 1.00 94.44 217 VAL A CA 1
ATOM 1570 C C . VAL A 1 217 ? -14.189 -3.908 7.367 1.00 94.44 217 VAL A C 1
ATOM 1572 O O . VAL A 1 217 ? -13.474 -3.920 6.365 1.00 94.44 217 VAL A O 1
ATOM 1575 N N . VAL A 1 218 ? -13.784 -3.383 8.524 1.00 97.12 218 VAL A N 1
ATOM 1576 C CA . VAL A 1 218 ? -12.368 -3.116 8.818 1.00 97.12 218 VAL A CA 1
ATOM 1577 C C . VAL A 1 218 ? -11.886 -4.135 9.842 1.00 97.12 218 VAL A C 1
ATOM 1579 O O . VAL A 1 218 ? -12.471 -4.271 10.914 1.00 97.12 218 VAL A O 1
ATOM 1582 N N . ASP A 1 219 ? -10.822 -4.861 9.523 1.00 97.38 219 ASP A N 1
ATOM 1583 C CA . ASP A 1 219 ? -10.219 -5.852 10.408 1.00 97.38 219 ASP A CA 1
ATOM 1584 C C . ASP A 1 219 ? -8.743 -5.534 10.628 1.00 97.38 219 ASP A C 1
ATOM 1586 O O . ASP A 1 219 ? -7.925 -5.677 9.725 1.00 97.38 219 ASP A O 1
ATOM 1590 N N . LEU A 1 220 ? -8.425 -5.093 11.841 1.00 98.00 220 LEU A N 1
ATOM 1591 C CA . LEU A 1 220 ? -7.087 -4.751 12.314 1.00 98.00 220 LEU A CA 1
ATOM 1592 C C . LEU A 1 220 ? -6.593 -5.748 13.363 1.00 98.00 220 LEU A C 1
ATOM 1594 O O . LEU A 1 220 ? -5.705 -5.419 14.148 1.00 98.00 220 LEU A O 1
ATOM 1598 N N . ARG A 1 221 ? -7.163 -6.958 13.426 1.00 96.56 221 ARG A N 1
ATOM 1599 C CA . ARG A 1 221 ? -6.754 -7.931 14.441 1.00 96.56 221 ARG A CA 1
ATOM 1600 C C . ARG A 1 221 ? -5.247 -8.170 14.413 1.00 96.56 221 ARG A C 1
ATOM 1602 O O . ARG A 1 221 ? -4.662 -8.368 13.345 1.00 96.56 221 ARG A O 1
ATOM 1609 N N . PHE A 1 222 ? -4.638 -8.176 15.597 1.00 96.50 222 PHE A N 1
ATOM 1610 C CA . PHE A 1 222 ? -3.192 -8.325 15.802 1.00 96.50 222 PHE A CA 1
ATOM 1611 C C . PHE A 1 222 ? -2.313 -7.238 15.157 1.00 96.50 222 PHE A C 1
ATOM 1613 O O . PHE A 1 222 ? -1.094 -7.409 15.098 1.00 96.50 222 PHE A O 1
ATOM 1620 N N . SER A 1 223 ? -2.896 -6.156 14.636 1.00 98.25 223 SER A N 1
ATOM 1621 C CA . SER A 1 223 ? -2.152 -5.051 14.025 1.00 98.25 223 SER A CA 1
ATOM 1622 C C . SER A 1 223 ? -1.811 -3.970 15.033 1.00 98.25 223 SER A C 1
ATOM 1624 O O . SER A 1 223 ? -2.491 -3.796 16.040 1.00 98.25 223 SER A O 1
ATOM 1626 N N . SER A 1 224 ? -0.768 -3.206 14.728 1.00 97.25 224 SER A N 1
ATOM 1627 C CA . SER A 1 224 ? -0.377 -2.030 15.498 1.00 97.25 224 SER A CA 1
ATOM 1628 C C . SER A 1 224 ? -0.476 -0.785 14.627 1.00 97.25 224 SER A C 1
ATOM 1630 O O . SER A 1 224 ? 0.072 -0.767 13.525 1.00 97.25 224 SER A O 1
ATOM 1632 N N . VAL A 1 225 ? -1.162 0.246 15.110 1.00 96.94 225 VAL A N 1
ATOM 1633 C CA . VAL A 1 225 ? -1.220 1.585 14.521 1.00 96.94 225 VAL A CA 1
ATOM 1634 C C . VAL A 1 225 ? -0.678 2.560 15.555 1.00 96.94 225 VAL A C 1
ATOM 1636 O O . VAL A 1 225 ? -1.322 2.822 16.565 1.00 96.94 225 VAL A O 1
ATOM 1639 N N . MET A 1 226 ? 0.523 3.067 15.306 1.00 93.88 226 MET A N 1
ATOM 1640 C CA . MET A 1 226 ? 1.255 3.955 16.203 1.00 93.88 226 MET A CA 1
ATOM 1641 C C . MET A 1 226 ? 1.565 5.250 15.465 1.00 93.88 226 MET A C 1
ATOM 1643 O O . MET A 1 226 ? 2.451 5.278 14.614 1.00 93.88 226 MET A O 1
ATOM 1647 N N . VAL A 1 227 ? 0.826 6.309 15.755 1.00 92.44 227 VAL A N 1
ATOM 1648 C CA . VAL A 1 227 ? 1.029 7.634 15.151 1.00 92.44 227 VAL A CA 1
ATOM 1649 C C . VAL A 1 227 ? 1.169 8.680 16.254 1.00 92.44 227 VAL A C 1
ATOM 1651 O O . VAL A 1 227 ? 1.303 8.331 17.419 1.00 92.44 227 VAL A O 1
ATOM 1654 N N . SER A 1 228 ? 1.228 9.956 15.899 1.00 89.94 228 SER A N 1
ATOM 1655 C CA . SER A 1 228 ? 1.441 11.050 16.849 1.00 89.94 228 SER A CA 1
ATOM 1656 C C . SER A 1 228 ? 0.231 11.954 17.015 1.00 89.94 228 SER A C 1
ATOM 1658 O O . SER A 1 228 ? 0.270 12.790 17.899 1.00 89.94 228 SER A O 1
ATOM 1660 N N . GLU A 1 229 ? -0.777 11.871 16.147 1.00 89.94 229 GLU A N 1
ATOM 1661 C CA . GLU A 1 229 ? -1.989 12.693 16.219 1.00 89.94 229 GLU A CA 1
ATOM 1662 C C . GLU A 1 229 ? -3.227 11.795 16.053 1.00 89.94 229 GLU A C 1
ATOM 1664 O O . GLU A 1 229 ? -3.578 11.029 16.942 1.00 89.94 229 GLU A O 1
ATOM 1669 N N . ASN A 1 230 ? -3.926 11.858 14.920 1.00 90.88 230 ASN A N 1
ATOM 1670 C CA . ASN A 1 230 ? -5.232 11.218 14.805 1.00 90.88 230 ASN A CA 1
ATOM 1671 C C . ASN A 1 230 ? -5.133 9.787 14.275 1.00 90.88 230 ASN A C 1
ATOM 1673 O O . ASN A 1 230 ? -4.478 9.534 13.258 1.00 90.88 230 ASN A O 1
ATOM 1677 N N . ILE A 1 231 ? -5.886 8.880 14.898 1.00 94.06 231 ILE A N 1
ATOM 1678 C CA . ILE A 1 231 ? -6.216 7.565 14.345 1.00 94.06 231 ILE A CA 1
ATOM 1679 C C . ILE A 1 231 ? -7.718 7.540 14.096 1.00 94.06 231 ILE A C 1
ATOM 1681 O O . ILE A 1 231 ? -8.506 7.703 15.018 1.00 94.06 231 ILE A O 1
ATOM 1685 N N . SER A 1 232 ? -8.141 7.300 12.858 1.00 94.44 232 SER A N 1
ATOM 1686 C CA . SER A 1 232 ? -9.556 7.105 12.540 1.00 94.44 232 SER A CA 1
ATOM 1687 C C . SER A 1 232 ? -9.764 5.820 11.753 1.00 94.44 232 SER A C 1
ATOM 1689 O O . SER A 1 232 ? -9.158 5.601 10.702 1.00 94.44 232 SER A O 1
ATOM 1691 N N . VAL A 1 233 ? -10.629 4.964 12.294 1.00 95.94 233 VAL A N 1
ATOM 1692 C CA . VAL A 1 233 ? -10.987 3.659 11.740 1.00 95.94 233 VAL A CA 1
ATOM 1693 C C . VAL A 1 233 ? -12.488 3.652 11.485 1.00 95.94 233 VAL A C 1
ATOM 1695 O O . VAL A 1 233 ? -13.273 3.614 12.429 1.00 95.94 233 VAL A O 1
ATOM 1698 N N . ASP A 1 234 ? -12.892 3.696 10.218 1.00 91.88 234 ASP A N 1
ATOM 1699 C CA . ASP A 1 234 ? -14.301 3.771 9.826 1.00 91.88 234 ASP A CA 1
ATOM 1700 C C . ASP A 1 234 ? -14.674 2.589 8.905 1.00 91.88 234 ASP A C 1
ATOM 1702 O O . ASP A 1 234 ? -14.225 2.511 7.758 1.00 91.88 234 ASP A O 1
ATOM 1706 N N . SER A 1 235 ? -15.527 1.679 9.371 1.00 92.44 235 SER A N 1
ATOM 1707 C CA . SER A 1 235 ? -16.145 0.643 8.526 1.00 92.44 235 SER A CA 1
ATOM 1708 C C . SER A 1 235 ? -17.554 1.052 8.079 1.00 92.44 235 SER A C 1
ATOM 1710 O O . SER A 1 235 ? -18.161 1.975 8.625 1.00 92.44 235 SER A O 1
ATOM 1712 N N . GLY A 1 236 ? -18.086 0.400 7.041 1.00 88.69 236 GLY A N 1
ATOM 1713 C CA . GLY A 1 236 ? -19.445 0.662 6.560 1.00 88.69 236 GLY A CA 1
ATOM 1714 C C . GLY A 1 236 ? -19.657 2.025 5.882 1.00 88.69 236 GLY A C 1
ATOM 1715 O O . GLY A 1 236 ? -20.797 2.483 5.802 1.00 88.69 236 GLY A O 1
ATOM 1716 N N . ILE A 1 237 ? -18.606 2.698 5.390 1.00 81.00 237 ILE A N 1
ATOM 1717 C CA . ILE A 1 237 ? -18.682 4.118 4.979 1.00 81.00 237 ILE A CA 1
ATOM 1718 C C . ILE A 1 237 ? -19.461 4.420 3.675 1.00 81.00 237 ILE A C 1
ATOM 1720 O O . ILE A 1 237 ? -19.458 5.570 3.250 1.00 81.00 237 ILE A O 1
ATOM 1724 N N . ASN A 1 238 ? -20.155 3.458 3.036 1.00 68.12 238 ASN A N 1
ATOM 1725 C CA . ASN A 1 238 ? -20.930 3.681 1.795 1.00 68.12 238 ASN A CA 1
ATOM 1726 C C . ASN A 1 238 ? -22.169 2.757 1.623 1.00 68.12 238 ASN A C 1
ATOM 1728 O O . ASN A 1 238 ? -22.158 1.612 2.065 1.00 68.12 238 ASN A O 1
ATOM 1732 N N . ILE A 1 239 ? -23.201 3.289 0.933 1.00 54.56 239 ILE A N 1
ATOM 1733 C CA . ILE A 1 239 ? -24.461 2.754 0.319 1.00 54.56 239 ILE A CA 1
ATOM 1734 C C . ILE A 1 239 ? -25.301 1.694 1.065 1.00 54.56 239 ILE A C 1
ATOM 1736 O O . ILE A 1 239 ? -26.526 1.762 0.992 1.00 54.56 239 ILE A O 1
ATOM 1740 N N . THR A 1 240 ? -24.719 0.749 1.796 1.00 56.91 240 THR A N 1
ATOM 1741 C CA . THR A 1 240 ? -25.467 -0.277 2.548 1.00 56.91 240 THR A CA 1
ATOM 1742 C C . THR A 1 240 ? -25.147 -0.302 4.036 1.00 56.91 240 THR A C 1
ATOM 1744 O O . THR A 1 240 ? -25.841 -0.994 4.772 1.00 56.91 240 THR A O 1
ATOM 1747 N N . GLY A 1 241 ? -24.155 0.470 4.491 1.00 56.22 241 GLY A N 1
ATOM 1748 C CA . GLY A 1 241 ? -24.000 0.864 5.892 1.00 56.22 241 GLY A CA 1
ATOM 1749 C C . GLY A 1 241 ? -23.724 -0.252 6.898 1.00 56.22 241 GLY A C 1
ATOM 1750 O O . GLY A 1 241 ? -23.743 0.041 8.079 1.00 56.22 241 GLY A O 1
ATOM 1751 N N . VAL A 1 242 ? -23.457 -1.496 6.492 1.00 75.19 242 VAL A N 1
ATOM 1752 C CA . VAL A 1 242 ? -23.158 -2.594 7.425 1.00 75.19 242 VAL A CA 1
ATOM 1753 C C . VAL A 1 242 ? -21.719 -3.043 7.222 1.00 75.19 242 VAL A C 1
ATOM 1755 O O . VAL A 1 242 ? -21.365 -3.559 6.166 1.00 75.19 242 VAL A O 1
ATOM 1758 N N . GLY A 1 243 ? -20.901 -2.847 8.248 1.00 84.56 243 GLY A N 1
ATOM 1759 C CA . GLY A 1 243 ? -19.523 -3.305 8.308 1.00 84.56 243 GLY A CA 1
ATOM 1760 C C . GLY A 1 243 ? -19.064 -3.240 9.752 1.00 84.56 243 GLY A C 1
ATOM 1761 O O . GLY A 1 243 ? -19.230 -2.201 10.388 1.00 84.56 243 GLY A O 1
ATOM 1762 N N . ASP A 1 244 ? -18.560 -4.357 10.267 1.00 90.19 244 ASP A N 1
ATOM 1763 C CA . ASP A 1 244 ? -17.982 -4.417 11.606 1.00 90.19 244 ASP A CA 1
ATOM 1764 C C . ASP A 1 244 ? -16.580 -3.803 11.603 1.00 90.19 244 ASP A C 1
ATOM 1766 O O . ASP A 1 244 ? -15.868 -3.823 10.593 1.00 90.19 244 ASP A O 1
ATOM 1770 N N . THR A 1 245 ? -16.155 -3.320 12.766 1.00 92.81 245 THR A N 1
ATOM 1771 C CA . THR A 1 245 ? -14.763 -2.949 13.019 1.00 92.81 245 THR A CA 1
ATOM 1772 C C . THR A 1 245 ? -14.162 -3.921 14.026 1.00 92.81 245 THR A C 1
ATOM 1774 O O . THR A 1 245 ? -14.575 -3.971 15.183 1.00 92.81 245 THR A O 1
ATOM 1777 N N . ASN A 1 246 ? -13.178 -4.708 13.595 1.00 94.56 246 ASN A N 1
ATOM 1778 C CA . ASN A 1 246 ? -12.510 -5.714 14.415 1.00 94.56 246 ASN A CA 1
ATOM 1779 C C . ASN A 1 246 ? -11.122 -5.227 14.833 1.00 94.56 246 ASN A C 1
ATOM 1781 O O . ASN A 1 246 ? -10.225 -5.116 14.005 1.00 94.56 246 ASN A O 1
ATOM 1785 N N . LEU A 1 247 ? -10.943 -4.981 16.128 1.00 94.12 247 LEU A N 1
ATOM 1786 C CA . LEU A 1 247 ? -9.697 -4.535 16.760 1.00 94.12 247 LEU A CA 1
ATOM 1787 C C . LEU A 1 247 ? -9.125 -5.596 17.712 1.00 94.12 247 LEU A C 1
ATOM 1789 O O . LEU A 1 247 ? -8.355 -5.272 18.609 1.00 94.12 247 LEU A O 1
ATOM 1793 N N . GLY A 1 248 ? -9.534 -6.859 17.571 1.00 91.31 248 GLY A N 1
ATOM 1794 C CA . GLY A 1 248 ? -9.119 -7.918 18.490 1.00 91.31 248 GLY A CA 1
ATOM 1795 C C . GLY A 1 248 ? -7.594 -8.048 18.578 1.00 91.31 248 GLY A C 1
ATOM 1796 O O . GLY A 1 248 ? -6.938 -8.222 17.553 1.00 91.31 248 GLY A O 1
ATOM 1797 N N . ASP A 1 249 ? -7.037 -7.932 19.782 1.00 91.19 249 ASP A N 1
ATOM 1798 C CA . ASP A 1 249 ? -5.587 -7.918 20.035 1.00 91.19 249 ASP A CA 1
ATOM 1799 C C . ASP A 1 249 ? -4.804 -6.857 19.224 1.00 91.19 249 ASP A C 1
ATOM 1801 O O . ASP A 1 249 ? -3.605 -7.007 18.984 1.00 91.19 249 ASP A O 1
ATOM 1805 N N . ALA A 1 250 ? -5.475 -5.800 18.757 1.00 94.81 250 ALA A N 1
ATOM 1806 C CA . ALA A 1 250 ? -4.848 -4.685 18.054 1.00 94.81 250 ALA A CA 1
ATOM 1807 C C . ALA A 1 250 ? -4.307 -3.638 19.038 1.00 94.81 250 ALA A C 1
ATOM 1809 O O . ALA A 1 250 ? -4.846 -3.467 20.131 1.00 94.81 250 ALA A O 1
ATOM 1810 N N . THR A 1 251 ? -3.307 -2.870 18.618 1.00 94.12 251 THR A N 1
ATOM 1811 C CA . THR A 1 251 ? -2.838 -1.681 19.341 1.00 94.12 251 THR A CA 1
ATOM 1812 C C . THR A 1 251 ? -3.124 -0.440 18.512 1.00 94.12 251 THR A C 1
ATOM 1814 O O . THR A 1 251 ? -2.628 -0.339 17.394 1.00 94.12 251 THR A O 1
ATOM 1817 N N . LEU A 1 252 ? -3.876 0.515 19.055 1.00 93.38 252 LEU A N 1
ATOM 1818 C CA . LEU A 1 252 ? -3.988 1.873 18.521 1.00 93.38 252 LEU A CA 1
ATOM 1819 C C . LEU A 1 252 ? -3.345 2.820 19.540 1.00 93.38 252 LEU A C 1
ATOM 1821 O O . LEU A 1 252 ? -3.739 2.824 20.703 1.00 93.38 252 LEU A O 1
ATOM 1825 N N . ASN A 1 253 ? -2.327 3.569 19.130 1.00 89.88 253 ASN A N 1
ATOM 1826 C CA . ASN A 1 253 ? -1.560 4.441 20.015 1.00 89.88 253 ASN A CA 1
ATOM 1827 C C . ASN A 1 253 ? -1.245 5.763 19.308 1.00 89.88 253 ASN A C 1
ATOM 1829 O O . ASN A 1 253 ? -0.618 5.749 18.245 1.00 89.88 253 ASN A O 1
ATOM 1833 N N . ASN A 1 254 ? -1.647 6.885 19.905 1.00 87.12 254 ASN A N 1
ATOM 1834 C CA . ASN A 1 254 ? -1.225 8.220 19.479 1.00 87.12 254 ASN A CA 1
ATOM 1835 C C . ASN A 1 254 ? -0.447 9.023 20.549 1.00 87.12 254 ASN A C 1
ATOM 1837 O O . ASN A 1 254 ? -0.144 10.191 20.324 1.00 87.12 254 ASN A O 1
ATOM 1841 N N . GLU A 1 255 ? -0.034 8.400 21.659 1.00 79.88 255 GLU A N 1
ATOM 1842 C CA . GLU A 1 255 ? 0.661 9.042 22.792 1.00 79.88 255 GLU A CA 1
ATOM 1843 C C . GLU A 1 255 ? 2.049 9.601 22.464 1.00 79.88 255 GLU A C 1
ATOM 1845 O O . GLU A 1 255 ? 2.668 10.312 23.256 1.00 79.88 255 GLU A O 1
ATOM 1850 N N . ALA A 1 256 ? 2.600 9.246 21.306 1.00 69.31 256 ALA A N 1
ATOM 1851 C CA . ALA A 1 256 ? 3.975 9.558 20.951 1.00 69.31 256 ALA A CA 1
ATOM 1852 C C . ALA A 1 256 ? 4.178 10.996 20.435 1.00 69.31 256 ALA A C 1
ATOM 1854 O O . ALA A 1 256 ? 5.239 11.281 19.870 1.00 69.31 256 ALA A O 1
ATOM 1855 N N . GLY A 1 257 ? 3.201 11.902 20.552 1.00 66.00 257 GLY A N 1
ATOM 1856 C CA . GLY A 1 257 ? 3.326 13.204 19.902 1.00 66.00 257 GLY A CA 1
ATOM 1857 C C . GLY A 1 257 ? 2.437 14.333 20.398 1.00 66.00 257 GLY A C 1
ATOM 1858 O O . GLY A 1 257 ? 2.740 14.983 21.395 1.00 66.00 257 GLY A O 1
ATOM 1859 N N . LYS A 1 258 ? 1.502 14.720 19.538 1.00 73.94 258 LYS A N 1
ATOM 1860 C CA . LYS A 1 258 ? 0.715 15.944 19.608 1.00 73.94 258 LYS A CA 1
ATOM 1861 C C . LYS A 1 258 ? -0.747 15.595 19.845 1.00 73.94 258 LYS A C 1
ATOM 1863 O O . LYS A 1 258 ? -1.169 14.458 19.734 1.00 73.94 258 LYS A O 1
ATOM 1868 N N . PHE A 1 259 ? -1.526 16.642 20.073 1.00 78.69 259 PHE A N 1
ATOM 1869 C CA . PHE A 1 259 ? -2.956 16.561 20.320 1.00 78.69 259 PHE A CA 1
ATOM 1870 C C . PHE A 1 259 ? -3.653 15.800 19.190 1.00 78.69 259 PHE A C 1
ATOM 1872 O O . PHE A 1 259 ? -3.606 16.224 18.029 1.00 78.69 259 PHE A O 1
ATOM 1879 N N . GLY A 1 260 ? -4.296 14.695 19.544 1.00 79.38 260 GLY A N 1
ATOM 1880 C CA . GLY A 1 260 ? -4.967 13.801 18.617 1.00 79.38 260 GLY A CA 1
ATOM 1881 C C . GLY A 1 260 ? -6.159 13.123 19.272 1.00 79.38 260 GLY A C 1
ATOM 1882 O O . GLY A 1 260 ? -6.432 13.323 20.448 1.00 79.38 260 GLY A O 1
ATOM 1883 N N . GLU A 1 261 ? -6.894 12.359 18.475 1.00 84.88 261 GLU A N 1
ATOM 1884 C CA . GLU A 1 261 ? -7.993 11.525 18.956 1.00 84.88 261 GLU A CA 1
ATOM 1885 C C . GLU A 1 261 ? -7.928 10.164 18.261 1.00 84.88 261 GLU A C 1
ATOM 1887 O O . GLU A 1 261 ? -7.605 10.067 17.063 1.00 84.88 261 GLU A O 1
ATOM 1892 N N . ILE A 1 262 ? -8.288 9.115 18.998 1.00 87.88 262 ILE A N 1
ATOM 1893 C CA . ILE A 1 262 ? -8.587 7.802 18.432 1.00 87.88 262 ILE A CA 1
ATOM 1894 C C . ILE A 1 262 ? -10.098 7.670 18.233 1.00 87.88 262 ILE A C 1
ATOM 1896 O O . ILE A 1 262 ? -10.869 7.501 19.173 1.00 87.88 262 ILE A O 1
ATOM 1900 N N . VAL A 1 263 ? -10.531 7.663 16.972 1.00 88.06 263 VAL A N 1
ATOM 1901 C CA . VAL A 1 263 ? -11.942 7.521 16.597 1.00 88.06 263 VAL A CA 1
ATOM 1902 C C . VAL A 1 263 ? -12.183 6.198 15.886 1.00 88.06 263 VAL A C 1
ATOM 1904 O O . VAL A 1 263 ? -11.653 5.944 14.804 1.00 88.06 263 VAL A O 1
ATOM 1907 N N . VAL A 1 264 ? -13.060 5.373 16.451 1.00 90.12 264 VAL A N 1
ATOM 1908 C CA . VAL A 1 264 ? -13.459 4.089 15.864 1.00 90.12 264 VAL A CA 1
ATOM 1909 C C . VAL A 1 264 ? -14.955 4.106 15.589 1.00 90.12 264 VAL A C 1
ATOM 1911 O O . VAL A 1 264 ? -15.759 4.335 16.490 1.00 90.12 264 VAL A O 1
ATOM 1914 N N . ARG A 1 265 ? -15.341 3.851 14.338 1.00 85.38 265 ARG A N 1
ATOM 1915 C CA . ARG A 1 265 ? -16.741 3.801 13.906 1.00 85.38 265 ARG A CA 1
ATOM 1916 C C . ARG A 1 265 ? -17.037 2.494 13.190 1.00 85.38 265 ARG A C 1
ATOM 1918 O O . ARG A 1 265 ? -16.210 1.985 12.431 1.00 85.38 265 ARG A O 1
ATOM 1925 N N . ALA A 1 266 ? -18.238 1.982 13.431 1.00 85.19 266 ALA A N 1
ATOM 1926 C CA . ALA A 1 266 ? -18.836 0.906 12.657 1.00 85.19 266 ALA A CA 1
ATOM 1927 C C . ALA A 1 266 ? -20.007 1.435 11.827 1.00 85.19 266 ALA A C 1
ATOM 1929 O O . ALA A 1 266 ? -20.559 2.501 12.121 1.00 85.19 266 ALA A O 1
ATOM 1930 N N . GLY A 1 267 ? -20.379 0.688 10.788 1.00 79.12 267 GLY A N 1
ATOM 1931 C CA . GLY A 1 267 ? -21.534 1.024 9.962 1.00 79.12 267 GLY A CA 1
ATOM 1932 C C . GLY A 1 267 ? -22.844 1.129 10.768 1.00 79.12 267 GLY A C 1
ATOM 1933 O O . GLY A 1 267 ? -22.985 0.569 11.853 1.00 79.12 267 GLY A O 1
ATOM 1934 N N . ALA A 1 268 ? -23.837 1.847 10.245 1.00 71.19 268 ALA A N 1
ATOM 1935 C CA . ALA A 1 268 ? -25.153 1.939 10.875 1.00 71.19 268 ALA A CA 1
ATOM 1936 C C . ALA A 1 268 ? -25.886 0.576 10.938 1.00 71.19 268 ALA A C 1
ATOM 1938 O O . ALA A 1 268 ? -25.780 -0.272 10.053 1.00 71.19 268 ALA A O 1
ATOM 1939 N N . GLY A 1 269 ? -26.718 0.375 11.964 1.00 71.75 269 GLY A N 1
ATOM 1940 C CA . GLY A 1 269 ? -27.555 -0.822 12.104 1.00 71.75 269 GLY A CA 1
ATOM 1941 C C . GLY A 1 269 ? -27.007 -1.828 13.118 1.00 71.75 269 GLY A C 1
ATOM 1942 O O . GLY A 1 269 ? -26.831 -1.486 14.281 1.00 71.75 269 GLY A O 1
ATOM 1943 N N . ARG A 1 270 ? -26.813 -3.091 12.706 1.00 69.38 270 ARG A N 1
ATOM 1944 C CA . ARG A 1 270 ? -26.353 -4.196 13.581 1.00 69.38 270 ARG A CA 1
ATOM 1945 C C . ARG A 1 270 ? -24.831 -4.383 13.605 1.00 69.38 270 ARG A C 1
ATOM 1947 O O . ARG A 1 270 ? -24.377 -5.413 14.096 1.00 69.38 270 ARG A O 1
ATOM 1954 N N . ALA A 1 271 ? -24.074 -3.452 13.033 1.00 81.75 271 ALA A N 1
ATOM 1955 C CA . ALA A 1 271 ? -22.627 -3.566 13.007 1.00 81.75 271 ALA A CA 1
ATOM 1956 C C . ALA A 1 271 ? -22.027 -3.374 14.404 1.00 81.75 271 ALA A C 1
ATOM 1958 O O . ALA A 1 271 ? -22.591 -2.669 15.242 1.00 81.75 271 ALA A O 1
ATOM 1959 N N . GLN A 1 272 ? -20.887 -4.011 14.638 1.00 84.88 272 GLN A N 1
ATOM 1960 C CA . GLN A 1 272 ? -20.235 -4.071 15.939 1.00 84.88 272 GLN A CA 1
ATOM 1961 C C . GLN A 1 272 ? -18.809 -3.532 15.876 1.00 84.88 272 GLN A C 1
ATOM 1963 O O . GLN A 1 272 ? -18.126 -3.617 14.854 1.00 84.88 272 GLN A O 1
ATOM 1968 N N . ILE A 1 273 ? -18.349 -3.014 17.014 1.00 87.00 273 ILE A N 1
ATOM 1969 C CA . ILE A 1 273 ? -16.937 -2.727 17.260 1.00 87.00 273 ILE A CA 1
ATOM 1970 C C . ILE A 1 273 ? -16.420 -3.783 18.240 1.00 87.00 273 ILE A C 1
ATOM 1972 O O . ILE A 1 273 ? -16.793 -3.795 19.414 1.00 87.00 273 ILE A O 1
ATOM 1976 N N . ASN A 1 274 ? -15.558 -4.672 17.752 1.00 87.69 274 ASN A N 1
ATOM 1977 C CA . ASN A 1 274 ? -15.002 -5.788 18.512 1.00 87.69 274 ASN A CA 1
ATOM 1978 C C . ASN A 1 274 ? -13.601 -5.434 19.022 1.00 87.69 274 ASN A C 1
ATOM 1980 O O . ASN A 1 274 ? -12.642 -5.469 18.258 1.00 87.69 274 ASN A O 1
ATOM 1984 N N . ILE A 1 275 ? -13.468 -5.132 20.316 1.00 85.06 275 ILE A N 1
ATOM 1985 C CA . ILE A 1 275 ? -12.208 -4.664 20.938 1.00 85.06 275 ILE A CA 1
ATOM 1986 C C . ILE A 1 275 ? -11.547 -5.686 21.880 1.00 85.06 275 ILE A C 1
ATOM 1988 O O . ILE A 1 275 ? -10.762 -5.324 22.751 1.00 85.06 275 ILE A O 1
ATOM 1992 N N . GLN A 1 276 ? -11.898 -6.970 21.784 1.00 84.56 276 GLN A N 1
ATOM 1993 C CA . GLN A 1 276 ? -11.366 -7.989 22.697 1.00 84.56 276 GLN A CA 1
ATOM 1994 C C . GLN A 1 276 ? -9.829 -8.047 22.637 1.00 84.56 276 GLN A C 1
ATOM 1996 O O . GLN A 1 276 ? -9.272 -8.361 21.595 1.00 84.56 276 GLN A O 1
ATOM 2001 N N . GLY A 1 277 ? -9.150 -7.771 23.753 1.00 82.56 277 GLY A N 1
ATOM 2002 C CA . GLY A 1 277 ? -7.681 -7.770 23.813 1.00 82.56 277 GLY A CA 1
ATOM 2003 C C . GLY A 1 277 ? -7.013 -6.542 23.182 1.00 82.56 277 GLY A C 1
ATOM 2004 O O . GLY A 1 277 ? -5.789 -6.456 23.192 1.00 82.56 277 GLY A O 1
ATOM 2005 N N . ALA A 1 278 ? -7.790 -5.585 22.665 1.00 85.81 278 ALA A N 1
ATOM 2006 C CA . ALA A 1 278 ? -7.251 -4.356 22.098 1.00 85.81 278 ALA A CA 1
ATOM 2007 C C . ALA A 1 278 ? -6.570 -3.487 23.169 1.00 85.81 278 ALA A C 1
ATOM 2009 O O . ALA A 1 278 ? -7.011 -3.436 24.321 1.00 85.81 278 ALA A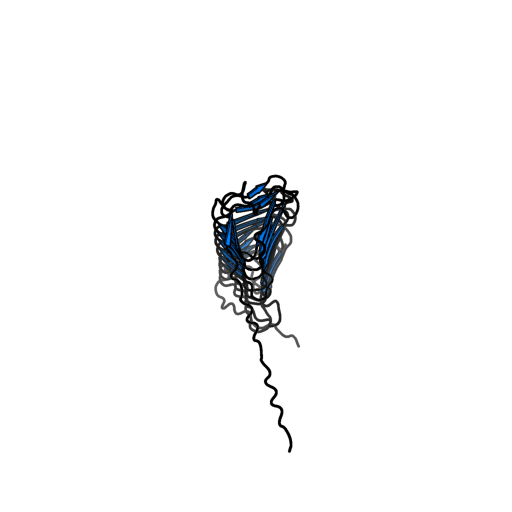 O 1
ATOM 2010 N N . THR A 1 279 ? -5.530 -2.763 22.763 1.00 85.88 279 THR A N 1
ATOM 2011 C CA . THR A 1 279 ? -4.873 -1.705 23.539 1.00 85.88 279 THR A CA 1
ATOM 2012 C C . THR A 1 279 ? -5.107 -0.371 22.836 1.00 85.88 279 THR A C 1
ATOM 2014 O O . THR A 1 279 ? -4.683 -0.215 21.693 1.00 85.88 279 THR A O 1
ATOM 2017 N N . LEU A 1 280 ? -5.785 0.571 23.495 1.00 85.88 280 LEU A N 1
ATOM 2018 C CA . LEU A 1 280 ? -6.058 1.914 22.975 1.00 85.88 280 LEU A CA 1
ATOM 2019 C C . LEU A 1 280 ? -5.408 2.947 23.899 1.00 85.88 280 LEU A C 1
ATOM 2021 O O . LEU A 1 280 ? -5.744 3.007 25.078 1.00 85.88 280 LEU A O 1
ATOM 2025 N N . LEU A 1 281 ? -4.449 3.699 23.374 1.00 82.75 281 LEU A N 1
ATOM 2026 C CA . LEU A 1 281 ? -3.659 4.682 24.112 1.00 82.75 281 LEU A CA 1
ATOM 2027 C C . LEU A 1 281 ? -3.849 6.038 23.431 1.00 82.75 281 LEU A C 1
ATOM 2029 O O . LEU A 1 281 ? -3.346 6.213 22.318 1.00 82.75 281 LEU A O 1
ATOM 2033 N N . ASP A 1 282 ? -4.639 6.921 24.049 1.00 75.94 282 ASP A N 1
ATOM 2034 C CA . ASP A 1 282 ? -5.115 8.165 23.434 1.00 75.94 282 ASP A CA 1
ATOM 2035 C C . ASP A 1 282 ? -4.638 9.399 24.202 1.00 75.94 282 ASP A C 1
ATOM 2037 O O . ASP A 1 282 ? -5.010 9.602 25.354 1.00 75.94 282 ASP A O 1
ATOM 2041 N N . ASP A 1 283 ? -3.834 10.241 23.558 1.00 69.81 283 ASP A N 1
ATOM 2042 C CA . ASP A 1 283 ? -3.362 11.512 24.109 1.00 69.81 283 ASP A CA 1
ATOM 2043 C C . ASP A 1 283 ? -4.383 12.631 23.871 1.00 69.81 283 ASP A C 1
ATOM 2045 O O . ASP A 1 283 ? -4.215 13.518 23.026 1.00 69.81 283 ASP A O 1
ATOM 2049 N N . ASP A 1 284 ? -5.459 12.587 24.660 1.00 63.31 284 ASP A N 1
ATOM 2050 C CA . ASP A 1 284 ? -6.501 13.618 24.704 1.00 63.31 284 ASP A CA 1
ATOM 2051 C C . ASP A 1 284 ? -6.134 14.822 25.605 1.00 63.31 284 ASP A C 1
ATOM 2053 O O . ASP A 1 284 ? -6.940 15.744 25.787 1.00 63.31 284 ASP A O 1
ATOM 2057 N N . LEU A 1 285 ? -4.903 14.832 26.144 1.00 62.22 285 LEU A N 1
ATOM 2058 C CA . LEU A 1 285 ? -4.310 15.843 27.032 1.00 62.22 285 LEU A CA 1
ATOM 2059 C C . LEU A 1 285 ? -4.957 16.039 28.390 1.00 62.22 285 LEU A C 1
ATOM 2061 O O . LEU A 1 285 ? -4.639 17.021 29.079 1.00 62.22 285 LEU A O 1
ATOM 2065 N N . ARG A 1 286 ? -5.858 15.154 28.804 1.00 59.44 286 ARG A N 1
ATOM 2066 C CA . ARG A 1 286 ? -6.385 15.226 30.166 1.00 59.44 286 ARG A CA 1
ATOM 2067 C C . ARG A 1 286 ? -5.316 14.788 31.166 1.00 59.44 286 ARG A C 1
ATOM 2069 O O . ARG A 1 286 ? -5.145 15.478 32.177 1.00 59.44 286 ARG A O 1
ATOM 2076 N N . SER A 1 287 ? -4.501 13.792 30.813 1.00 54.75 287 SER A N 1
ATOM 2077 C CA . SER A 1 287 ? -3.273 13.412 31.522 1.00 54.75 287 SER A CA 1
ATOM 2078 C C . SER A 1 287 ? -2.259 12.696 30.605 1.00 54.75 287 SER A C 1
ATOM 2080 O O . SER A 1 287 ? -2.637 12.071 29.619 1.00 54.75 287 SER A O 1
ATOM 2082 N N . PRO A 1 288 ? -0.943 12.757 30.905 1.00 49.16 288 PRO A N 1
ATOM 2083 C CA . PRO A 1 288 ? 0.061 11.977 30.180 1.00 49.16 288 PRO A CA 1
ATOM 2084 C C . PRO A 1 288 ? -0.107 10.474 30.436 1.00 49.16 288 PRO A C 1
ATOM 2086 O O . PRO A 1 288 ? -0.033 10.046 31.591 1.00 49.16 288 PRO A O 1
ATOM 2089 N N . GLY A 1 289 ? -0.216 9.678 29.370 1.00 49.09 289 GLY A N 1
ATOM 2090 C CA . GLY A 1 289 ? -0.352 8.221 29.470 1.00 49.09 289 GLY A CA 1
ATOM 2091 C C . GLY A 1 289 ? -1.785 7.741 29.723 1.00 49.09 289 GLY A C 1
ATOM 2092 O O . GLY A 1 289 ? -1.964 6.681 30.334 1.00 49.09 289 GLY A O 1
ATOM 2093 N N . ASP A 1 290 ? -2.784 8.545 29.347 1.00 46.59 290 ASP A N 1
ATOM 2094 C CA . ASP A 1 290 ? -4.185 8.188 29.514 1.00 46.59 290 ASP A CA 1
ATOM 2095 C C . ASP A 1 290 ? -4.611 7.134 28.488 1.00 46.59 290 ASP A C 1
ATOM 2097 O O . ASP A 1 290 ? -4.412 7.219 27.276 1.00 46.59 290 ASP A O 1
ATOM 2101 N N . VAL A 1 291 ? -5.225 6.082 29.011 1.00 51.59 291 VAL A N 1
ATOM 2102 C CA . VAL A 1 291 ? -5.881 5.062 28.201 1.00 51.59 291 VAL A CA 1
ATOM 2103 C C . VAL A 1 291 ? -7.212 5.648 27.747 1.00 51.59 291 VAL A C 1
ATOM 2105 O O . VAL A 1 291 ? -7.940 6.201 28.574 1.00 51.59 291 VAL A O 1
ATOM 2108 N N . SER A 1 292 ? -7.571 5.482 26.469 1.00 49.56 292 SER A N 1
ATOM 2109 C CA . SER A 1 292 ? -8.881 5.921 25.973 1.00 49.56 292 SER A CA 1
ATOM 2110 C C . SER A 1 292 ? -9.999 5.392 26.873 1.00 49.56 292 SER A C 1
ATOM 2112 O O . SER A 1 292 ? -10.029 4.203 27.208 1.00 49.56 292 SER A O 1
ATOM 2114 N N . GLU A 1 293 ? -10.952 6.251 27.234 1.00 46.31 293 GLU A N 1
ATOM 2115 C CA . GLU A 1 293 ? -12.106 5.841 28.027 1.00 46.31 293 GLU A CA 1
ATOM 2116 C C . GLU A 1 293 ? -12.984 4.880 27.207 1.00 46.31 293 GLU A C 1
ATOM 2118 O O . GLU A 1 293 ? -13.789 5.277 26.363 1.00 46.31 293 GLU A O 1
ATOM 2123 N N . LEU A 1 294 ? -12.847 3.578 27.460 1.00 50.31 294 LEU A N 1
ATOM 2124 C CA . LEU A 1 294 ? -13.674 2.553 26.835 1.00 50.31 294 LEU A CA 1
ATOM 2125 C C . LEU A 1 294 ? -14.844 2.217 27.757 1.00 50.31 294 LEU A C 1
ATOM 2127 O O . LEU A 1 294 ? -14.685 1.536 28.771 1.00 50.31 294 LEU A O 1
ATOM 2131 N N . ASN A 1 295 ? -16.041 2.685 27.390 1.00 44.81 295 ASN A N 1
ATOM 2132 C CA . ASN A 1 295 ? -17.273 2.518 28.175 1.00 44.81 295 ASN A CA 1
ATOM 2133 C C . ASN A 1 295 ? -17.175 3.082 29.606 1.00 44.81 295 ASN A C 1
ATOM 2135 O O . ASN A 1 295 ? -17.631 2.444 30.559 1.00 44.81 295 ASN A O 1
ATOM 2139 N N . GLY A 1 296 ? -16.573 4.257 29.785 1.00 41.22 296 GLY A N 1
ATOM 2140 C CA . GLY A 1 296 ? -16.499 4.877 31.108 1.00 41.22 296 GLY A CA 1
ATOM 2141 C C . GLY A 1 296 ? -15.318 4.420 31.978 1.00 41.22 296 GLY A C 1
ATOM 2142 O O . GLY A 1 296 ? -15.387 4.541 33.203 1.00 41.22 296 GLY A O 1
ATOM 2143 N N . ARG A 1 297 ? -14.311 3.735 31.405 1.00 41.12 297 ARG A N 1
ATOM 2144 C CA . ARG A 1 297 ? -13.197 3.125 32.155 1.00 41.12 297 ARG A CA 1
ATOM 2145 C C . ARG A 1 297 ? -11.852 3.251 31.442 1.00 41.12 297 ARG A C 1
ATOM 2147 O O . ARG A 1 297 ? -11.723 2.879 30.282 1.00 41.12 297 ARG A O 1
ATOM 2154 N N . GLU A 1 298 ? -10.841 3.619 32.220 1.00 50.66 298 GLU A N 1
ATOM 2155 C CA . GLU A 1 298 ? -9.455 3.879 31.792 1.00 50.66 298 GLU A CA 1
ATOM 2156 C C . GLU A 1 298 ? -8.489 2.692 32.079 1.00 50.66 298 GLU A C 1
ATOM 2158 O O . GLU A 1 298 ? -7.273 2.835 32.028 1.00 50.66 298 GLU A O 1
ATOM 2163 N N . GLN A 1 299 ? -8.979 1.498 32.458 1.00 45.69 299 GLN A N 1
ATOM 2164 C CA . GLN A 1 299 ? -8.118 0.390 32.937 1.00 45.69 299 GLN A CA 1
ATOM 2165 C C . GLN A 1 299 ? -7.762 -0.658 31.865 1.00 45.69 299 GLN A C 1
ATOM 2167 O O . GLN A 1 299 ? -8.658 -1.268 31.280 1.00 45.69 299 GLN A O 1
ATOM 2172 N N . LEU A 1 300 ? -6.462 -0.967 31.727 1.00 49.44 300 LEU A N 1
ATOM 2173 C CA . LEU A 1 300 ? -5.911 -2.055 30.898 1.00 49.44 300 LEU A CA 1
ATOM 2174 C C . LEU A 1 300 ? -5.503 -3.296 31.726 1.00 49.44 300 LEU A C 1
ATOM 2176 O O . LEU A 1 300 ? -5.002 -3.147 32.842 1.00 49.44 300 LEU A O 1
ATOM 2180 N N . PRO A 1 301 ? -5.598 -4.524 31.171 1.00 53.81 301 PRO A N 1
ATOM 2181 C CA . PRO A 1 301 ? -6.312 -4.888 29.946 1.00 53.81 301 PRO A CA 1
ATOM 2182 C C . PRO A 1 301 ? -7.831 -4.886 30.169 1.00 53.81 301 PRO A C 1
ATOM 2184 O O . PRO A 1 301 ? -8.308 -5.273 31.237 1.00 53.81 301 PRO A O 1
ATOM 2187 N N . HIS A 1 302 ? -8.608 -4.542 29.141 1.00 52.38 302 HIS A N 1
ATOM 2188 C CA . HIS A 1 302 ? -10.071 -4.635 29.183 1.00 52.38 302 HIS A CA 1
ATOM 2189 C C . HIS A 1 302 ? -10.523 -6.112 29.158 1.00 52.38 302 HIS A C 1
ATOM 2191 O O . HIS A 1 302 ? -10.891 -6.657 28.118 1.00 52.38 302 HIS A O 1
ATOM 2197 N N . GLN A 1 303 ? -10.455 -6.799 30.302 1.00 44.12 303 GLN A N 1
ATOM 2198 C CA . GLN A 1 303 ? -10.886 -8.193 30.459 1.00 44.12 303 GLN A CA 1
ATOM 2199 C C . GLN A 1 303 ? -12.302 -8.282 31.049 1.00 44.12 303 GLN A C 1
ATOM 2201 O O . GLN A 1 303 ? -12.653 -7.536 31.959 1.00 44.12 303 GLN A O 1
ATOM 2206 N N . GLY A 1 304 ? -13.104 -9.241 30.564 1.00 42.59 304 GLY A N 1
ATOM 2207 C CA . GLY A 1 304 ? -14.400 -9.598 31.164 1.00 42.59 304 GLY A CA 1
ATOM 2208 C C . GLY A 1 304 ? -15.660 -9.051 30.480 1.00 42.59 304 GLY A C 1
ATOM 2209 O O . GLY A 1 304 ? -16.732 -9.128 31.076 1.00 42.59 304 GLY A O 1
ATOM 2210 N N . PHE A 1 305 ? -15.576 -8.543 29.246 1.00 47.69 305 PHE A N 1
ATOM 2211 C CA . PHE A 1 305 ? -16.743 -8.070 28.491 1.00 47.69 305 PHE A CA 1
ATOM 2212 C C . PHE A 1 305 ? -17.134 -9.035 27.362 1.00 47.69 305 PHE A C 1
ATOM 2214 O O . PHE A 1 305 ? -16.301 -9.387 26.528 1.00 47.69 305 PHE A O 1
ATOM 2221 N N . ASN A 1 306 ? -18.426 -9.369 27.258 1.00 41.62 306 ASN A N 1
ATOM 2222 C CA . ASN A 1 306 ? -19.031 -9.643 25.952 1.00 41.62 306 ASN A CA 1
ATOM 2223 C C . ASN A 1 306 ? -19.197 -8.278 25.270 1.00 41.62 306 ASN A C 1
ATOM 2225 O O . ASN A 1 306 ? -20.231 -7.634 25.438 1.00 41.62 306 ASN A O 1
ATOM 2229 N N . ASN A 1 307 ? -18.161 -7.796 24.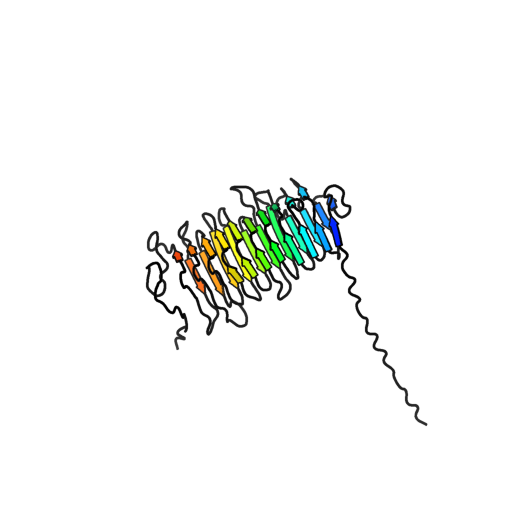578 1.00 42.09 307 ASN A N 1
ATOM 2230 C CA . ASN A 1 307 ? -18.188 -6.512 23.869 1.00 42.09 307 ASN A CA 1
ATOM 2231 C C . ASN A 1 307 ? -19.101 -6.601 22.641 1.00 42.09 307 ASN A C 1
ATOM 2233 O O . ASN A 1 307 ? -18.648 -6.731 21.513 1.00 42.09 307 ASN A O 1
ATOM 2237 N N . THR A 1 308 ? -20.408 -6.555 22.887 1.00 34.34 308 THR A N 1
ATOM 2238 C CA . THR A 1 308 ? -21.413 -6.271 21.867 1.00 34.34 308 THR A CA 1
ATOM 2239 C C . THR A 1 308 ? -21.702 -4.781 21.977 1.00 34.34 308 THR A C 1
ATOM 2241 O O . THR A 1 308 ? -22.443 -4.365 22.865 1.00 34.34 308 THR A O 1
ATOM 2244 N N . VAL A 1 309 ? -21.092 -3.957 21.127 1.00 39.31 309 VAL A N 1
ATOM 2245 C CA . VAL A 1 309 ? -21.593 -2.593 20.930 1.00 39.31 309 VAL A CA 1
ATOM 2246 C C . VAL A 1 309 ? -22.818 -2.710 20.026 1.00 39.31 309 VAL A C 1
ATOM 2248 O O . VAL A 1 309 ? -22.706 -3.104 18.870 1.00 39.31 309 VAL A O 1
ATOM 2251 N N . GLY A 1 310 ? -23.994 -2.431 20.575 1.00 28.91 310 GLY A N 1
ATOM 2252 C CA . GLY A 1 310 ? -25.256 -2.299 19.848 1.00 28.91 310 GLY A CA 1
ATOM 2253 C C . GLY A 1 310 ? -26.381 -2.127 20.865 1.00 28.91 310 GLY A C 1
ATOM 2254 O O . GLY A 1 310 ? -26.525 -2.963 21.749 1.00 28.91 310 GLY A O 1
ATOM 2255 N N . THR A 1 311 ? -27.180 -1.067 20.856 1.00 25.12 311 THR A N 1
ATOM 2256 C CA . THR A 1 311 ? -27.665 -0.219 19.752 1.00 25.12 311 THR A CA 1
ATOM 2257 C C . THR A 1 311 ? -27.407 1.275 19.992 1.00 25.12 311 THR A C 1
ATOM 2259 O O . THR A 1 311 ? -27.318 1.675 21.150 1.00 25.12 311 THR A O 1
ATOM 2262 N N . PRO A 1 312 ? -27.339 2.120 18.941 1.00 31.36 312 PRO A N 1
ATOM 2263 C CA . PRO A 1 312 ? -27.430 3.564 19.133 1.00 31.36 312 PRO A CA 1
ATOM 2264 C C . PRO A 1 312 ? -28.783 3.889 19.773 1.00 31.36 312 PRO A C 1
ATOM 2266 O O . PRO A 1 312 ? -29.813 3.418 19.282 1.00 31.36 312 PRO A O 1
ATOM 2269 N N . ASP A 1 313 ? -28.780 4.677 20.848 1.00 25.66 313 ASP A N 1
ATOM 2270 C CA . ASP A 1 313 ? -29.996 5.357 21.285 1.00 25.66 313 ASP A CA 1
ATOM 2271 C C . ASP A 1 313 ? -30.446 6.254 20.129 1.00 25.66 313 ASP A C 1
ATOM 2273 O O . ASP A 1 313 ? -29.771 7.204 19.727 1.00 25.66 313 ASP A O 1
ATOM 2277 N N . THR A 1 314 ? -31.573 5.894 19.522 1.00 25.73 314 THR A N 1
ATOM 2278 C CA . THR A 1 314 ? -32.352 6.836 18.734 1.00 25.73 314 THR A CA 1
ATOM 2279 C C . THR A 1 314 ? -33.125 7.683 19.729 1.00 25.73 314 THR A C 1
ATOM 2281 O O . THR A 1 314 ? -34.206 7.275 20.154 1.00 25.73 314 THR A O 1
ATOM 2284 N N . ASP A 1 315 ? -32.577 8.836 20.106 1.00 25.73 315 ASP A N 1
ATOM 2285 C CA . ASP A 1 315 ? -33.347 9.828 20.850 1.00 25.73 315 ASP A CA 1
ATOM 2286 C C . ASP A 1 315 ? -34.488 10.341 19.956 1.00 25.73 315 ASP A C 1
ATOM 2288 O O . ASP A 1 315 ? -34.283 11.062 18.973 1.00 25.73 315 ASP A O 1
ATOM 2292 N N . SER A 1 316 ? -35.697 9.893 20.298 1.00 30.06 316 SER A N 1
ATOM 2293 C CA . SER A 1 316 ? -36.973 10.564 20.046 1.00 30.06 316 SER A CA 1
ATOM 2294 C C . SER A 1 316 ? -37.333 11.442 21.234 1.00 30.06 316 SER A C 1
ATOM 2296 O O . SER A 1 316 ? -37.277 10.889 22.358 1.00 30.06 316 SER A O 1
#

Foldseek 3Di:
DDDDDDDDDPPPPPPPPPDAAAEDEDQDQPDDPQWDDDLATERESDAHEYEQQAEAEDLAHAYEYEYAEYEQDAQRSEYEANYADARAYYAHVAEYAYEHYEYENAHLRYEHEYEHAAEYEAELYEYAAHDDQRFYAEYEAEYHHAQYEYAEENYEYEHQEYYYYYNHEYHYANYEYEHEDAAGEAHHEHNHYEYHHELYEAEYYARYEYHHEYLAEYAHANYEHEAQAEYEAEYNPDDPFAHAYHQALYEYANLRYDYHAYHYYGGADQYFYHQHNYFAFHPNVPDRRFGPQDPNDRDPPPPDDPRRDDDPPPDD

Radius of gyration: 23.97 Å; chains: 1; bounding box: 72×31×90 Å

pLDDT: mean 83.0, std 20.01, range [25.12, 98.75]

Secondary structure (DSSP, 8-state):
------------------PPPPEEEE--TTT-TTEEESSEEEEE-TTSEEEE-S-EEESSSEEEEEESSEEEETTTS-EEE--SEEEEEEEESSEEEEES-EEEE-STTEEEEEEESSEEEEES-EEEEEETTEE-SEEEEEE-STT--EE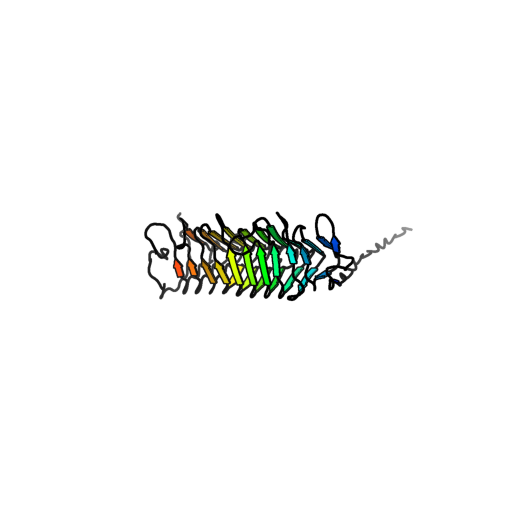EES-EEEESEEEEEESS-EEEES-EEEE-STTEEEEEEESSS-EEEET-EEE--TTEEEEEEESS-EE-TT-EEE-SS-EEEE---STT----EE-TT-EEE-TTSSS--EEEE--SSS--EE-TT-EEE---SSSTTPBP-SSS--PSS--S------------

Sequence (316 aa):
MKIAALLLSALVASGTHSAWAAIVTVTDCAADPHIHFSKSILVDAGLDDLTLACQLVSATQKIRLHGNAIKVQGPAGGISSGSKGTAVEVHAGADITIDKATLEATNGNGSLRLISKTGLTITNTNLLTGVGDRNGRQMRLQCTDPNCPLTMTKSNLVGHFIHVLINGPINVQRNTVFTGGPRDLIDVRALLGDALLCCDTFQGGNESNAFIRASGVVDLRFSSVMVSENISVDSGINITGVGDTNLGDATLNNEAGKFGEIVVRAGAGRAQINIQGATLLDDDLRSPGDVSELNGREQLPHQGFNNTVGTPDTDS